Protein AF-A0A180EZI5-F1 (afdb_monomer_lite)

Foldseek 3Di:
DPPVVVVVVVDPPDDDPLVVVLVVLLVVLLVCVLVVVLVVLLVSLCVCVVPCPSPDPVSNVSSLLSNLLSCLLVLNPCNVVSLVSDDFLSSLQSQLSSCVNVVVLVRSLVSLVSNVPRPPDDPVVNLSSLLSNLVSCVSVVNLVVSQVSLVVSCVVPVLDLSSLLSNLSSQLPDPDRDPVSNVVSLVSLVPHPDPCSVLSSLLSVLSCCCSPVVNPPVSLVSLVVSLVVCLQQNQPSLVSNCVSCVVVVNNVSCPVVCVVNVVSHVDDPDDDD

Radius of gyration: 20.62 Å; chains: 1; bounding box: 62×44×53 Å

Secondary structure (DSSP, 8-state):
---HHHHHHT-GGG--GGGHHHHHHHHHHHHHHHTT-HHHHHHHHHHHHHT-TTS-HHHHHHHHHHHHHHHHHTT-TTHHHHGGG--THHHHHHHHHHHHHTT-HHHHHHHHHHHHT-TT--HHHHHHHHHHHHHHHHHTT-HHHHHHHHHHHHHH-TT-HHHHHHHHHHHHTSSS--HHHHHHHHHHHHTS--TTHHHHHHHHHHHHIIIII--HHHHHHHHHHHHHH-GGGTHHHHHHHHHHHHHTT-GGGGHHHHHHTHHHHSS------

pLDDT: mean 88.63, std 12.99, range [37.06, 98.5]

Sequence (273 aa):
MFNVQDAIKSGIKNINEKYLIPSFFMKVIINEYKDGNDNNVVILCDKILYDNKKFYVEIVRGIRYWLCSSLCRLHNERFFQEINYFSGYSDYFLRGFYNRHAKQYLEAEKYYQLALDEKQRDKEYTAKAKHEMVIVKMKLGKYGDALKLAEDNYNHQKANTYHIESYFRCLVRSRKPNKYILKHLIEELKDSYDVKKDIIVSTLEAEYKFFIDGDFPEAVKDLRELIDSNPKYRYYPFKTLDEICKKRDAIEMTHDLREMYRKDIDEEPDEAV

Structure (mmCIF, N/CA/C/O backbone):
data_AF-A0A180EZI5-F1
#
_entry.id   AF-A0A180EZI5-F1
#
loop_
_atom_site.group_PDB
_atom_site.id
_atom_site.type_symbol
_atom_site.label_atom_id
_atom_site.label_alt_id
_atom_site.label_comp_id
_atom_site.label_asym_id
_atom_site.label_entity_id
_atom_site.label_seq_id
_atom_site.pdbx_PDB_ins_code
_atom_site.Cartn_x
_atom_site.Cartn_y
_atom_site.Cartn_z
_atom_site.occupancy
_atom_site.B_iso_or_equiv
_atom_site.auth_seq_id
_atom_site.auth_comp_id
_atom_site.auth_asym_id
_atom_site.auth_atom_id
_atom_site.pdbx_PDB_model_num
ATOM 1 N N . MET A 1 1 ? 19.211 -9.779 -9.128 1.00 37.06 1 MET A N 1
ATOM 2 C CA . MET A 1 1 ? 19.588 -8.480 -9.732 1.00 37.06 1 MET A CA 1
ATOM 3 C C . MET A 1 1 ? 21.107 -8.413 -9.664 1.00 37.06 1 MET A C 1
ATOM 5 O O . MET A 1 1 ? 21.625 -8.662 -8.586 1.00 37.06 1 MET A O 1
ATOM 9 N N . PHE A 1 2 ? 21.826 -8.217 -10.774 1.00 38.75 2 PHE A N 1
ATOM 10 C CA . PHE A 1 2 ? 23.293 -8.121 -10.724 1.00 38.75 2 PHE A CA 1
ATOM 11 C C . PHE A 1 2 ? 23.637 -6.853 -9.935 1.00 38.75 2 PHE A C 1
ATOM 13 O O . PHE A 1 2 ? 23.387 -5.745 -10.410 1.00 38.75 2 PHE A O 1
ATOM 20 N N . ASN A 1 3 ? 24.080 -7.006 -8.686 1.00 50.97 3 ASN A N 1
ATOM 21 C CA . ASN A 1 3 ? 24.238 -5.878 -7.784 1.00 50.97 3 ASN A CA 1
ATOM 22 C C . ASN A 1 3 ? 25.584 -5.211 -8.063 1.00 50.97 3 ASN A C 1
ATOM 24 O O . ASN A 1 3 ? 26.603 -5.522 -7.451 1.00 50.97 3 ASN A O 1
ATOM 28 N N . VAL A 1 4 ? 25.593 -4.303 -9.040 1.00 55.75 4 VAL A N 1
ATOM 29 C CA . VAL A 1 4 ? 26.769 -3.486 -9.372 1.00 55.75 4 VAL A CA 1
ATOM 30 C C . VAL A 1 4 ? 27.283 -2.767 -8.118 1.00 55.75 4 VAL A C 1
ATOM 32 O O . VAL A 1 4 ? 28.485 -2.585 -7.988 1.00 55.75 4 VAL A O 1
ATOM 35 N N . GLN A 1 5 ? 26.421 -2.449 -7.141 1.00 51.28 5 GLN A N 1
ATOM 36 C CA . GLN A 1 5 ? 26.856 -1.900 -5.852 1.00 51.28 5 GLN A CA 1
ATOM 37 C C . GLN A 1 5 ? 27.691 -2.883 -5.023 1.00 51.28 5 GLN A C 1
ATOM 39 O O . GLN A 1 5 ? 28.679 -2.456 -4.430 1.00 51.28 5 GLN A O 1
ATOM 44 N N . ASP A 1 6 ? 27.342 -4.170 -4.991 1.00 55.78 6 ASP A N 1
ATOM 45 C CA . ASP A 1 6 ? 28.129 -5.177 -4.267 1.00 55.78 6 ASP A CA 1
ATOM 46 C C . ASP A 1 6 ? 29.460 -5.427 -4.980 1.00 55.78 6 ASP A C 1
ATOM 48 O O . ASP A 1 6 ? 30.504 -5.461 -4.338 1.00 55.78 6 ASP A O 1
ATOM 52 N N . ALA A 1 7 ? 29.456 -5.452 -6.317 1.00 55.56 7 ALA A N 1
ATOM 53 C CA . ALA A 1 7 ? 30.685 -5.510 -7.109 1.00 55.56 7 ALA A CA 1
ATOM 54 C C . ALA A 1 7 ? 31.592 -4.281 -6.884 1.00 55.56 7 ALA A C 1
ATOM 56 O O . ALA A 1 7 ? 32.812 -4.422 -6.829 1.00 55.56 7 ALA A O 1
ATOM 57 N N . ILE A 1 8 ? 31.015 -3.080 -6.709 1.00 56.44 8 ILE A N 1
ATOM 58 C CA . ILE A 1 8 ? 31.767 -1.851 -6.388 1.00 56.44 8 ILE A CA 1
ATOM 59 C C . ILE A 1 8 ? 32.385 -1.962 -4.992 1.00 56.44 8 ILE A C 1
ATOM 61 O O . ILE A 1 8 ? 33.562 -1.643 -4.815 1.00 56.44 8 ILE A O 1
ATOM 65 N N . LYS A 1 9 ? 31.614 -2.439 -4.009 1.00 55.25 9 LYS A N 1
ATOM 66 C CA . LYS A 1 9 ? 32.054 -2.586 -2.614 1.00 55.25 9 LYS A CA 1
ATOM 67 C C . LYS A 1 9 ? 33.117 -3.675 -2.432 1.00 55.25 9 LYS A C 1
ATOM 69 O O . LYS A 1 9 ? 33.985 -3.518 -1.580 1.00 55.25 9 LYS A O 1
ATOM 74 N N . SER A 1 10 ? 33.084 -4.741 -3.233 1.00 55.84 10 SER A N 1
ATOM 75 C CA . SER A 1 10 ? 34.047 -5.853 -3.175 1.00 55.84 10 SER A CA 1
ATOM 76 C C . SER A 1 10 ? 35.361 -5.600 -3.931 1.00 55.84 10 SER A C 1
ATOM 78 O O . SER A 1 10 ? 36.281 -6.408 -3.826 1.00 55.84 10 SER A O 1
ATOM 80 N N . GLY A 1 11 ? 35.482 -4.485 -4.661 1.00 52.72 11 G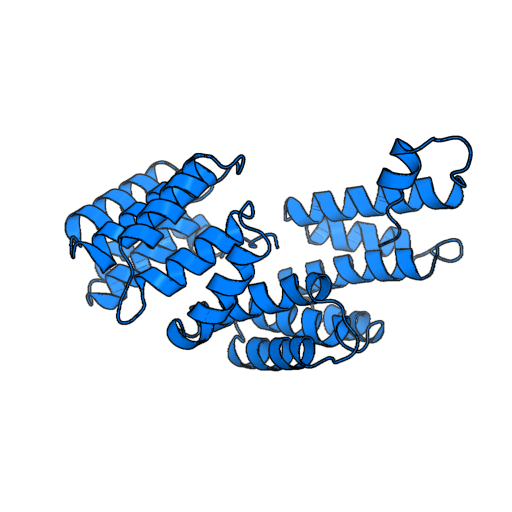LY A N 1
ATOM 81 C CA . GLY A 1 11 ? 36.725 -4.061 -5.307 1.00 52.72 11 GLY A CA 1
ATOM 82 C C . GLY A 1 11 ? 36.517 -3.536 -6.728 1.00 52.72 11 GLY A C 1
ATOM 83 O O . GLY A 1 11 ? 36.218 -4.286 -7.652 1.00 52.72 11 GLY A O 1
ATOM 84 N N . ILE A 1 12 ? 36.782 -2.241 -6.920 1.00 56.16 12 ILE A N 1
ATOM 85 C CA . ILE A 1 12 ? 36.534 -1.462 -8.153 1.00 56.16 12 ILE A CA 1
ATOM 86 C C . ILE A 1 12 ? 37.289 -1.980 -9.396 1.00 56.16 12 ILE A C 1
ATOM 88 O O . ILE A 1 12 ? 36.925 -1.648 -10.522 1.00 56.16 12 ILE A O 1
ATOM 92 N N . LYS A 1 13 ? 38.327 -2.811 -9.230 1.00 56.22 13 LYS A N 1
ATOM 93 C CA . LYS A 1 13 ? 39.313 -3.097 -10.288 1.00 56.22 13 LYS A CA 1
ATOM 94 C C . LYS A 1 13 ? 38.758 -3.771 -11.554 1.00 56.22 13 LYS A C 1
ATOM 96 O O . LYS A 1 13 ? 39.434 -3.699 -12.570 1.00 56.22 13 LYS A O 1
ATOM 101 N N . ASN A 1 14 ? 37.561 -4.369 -11.527 1.00 56.06 14 ASN A N 1
ATOM 102 C CA . ASN A 1 14 ? 37.007 -5.133 -12.659 1.00 56.06 14 ASN A CA 1
ATOM 103 C C . ASN A 1 14 ? 35.565 -4.751 -13.060 1.00 56.06 14 ASN A C 1
ATOM 105 O O . ASN A 1 14 ? 34.852 -5.572 -13.640 1.00 56.06 14 ASN A O 1
ATOM 109 N N . ILE A 1 15 ? 35.099 -3.530 -12.774 1.00 61.62 15 ILE A N 1
ATOM 110 C CA . ILE A 1 15 ? 33.771 -3.097 -13.243 1.00 61.62 15 ILE A CA 1
ATOM 111 C C . ILE A 1 15 ? 33.892 -2.445 -14.610 1.00 61.62 15 ILE A C 1
ATOM 113 O O . ILE A 1 15 ? 34.544 -1.421 -14.777 1.00 61.62 15 ILE A O 1
ATOM 117 N N . ASN A 1 16 ? 33.224 -3.035 -15.598 1.00 63.53 16 ASN A N 1
ATOM 118 C CA . ASN A 1 16 ? 33.182 -2.469 -16.934 1.00 63.53 16 ASN A CA 1
ATOM 119 C C . ASN A 1 16 ? 32.325 -1.191 -16.937 1.00 63.53 16 ASN A C 1
ATOM 121 O O . ASN A 1 16 ? 31.151 -1.228 -16.557 1.00 63.53 16 ASN A O 1
ATOM 125 N N . GLU A 1 17 ? 32.901 -0.083 -17.406 1.00 64.94 17 GLU A N 1
ATOM 126 C CA . GLU A 1 17 ? 32.278 1.247 -17.465 1.00 64.94 17 GLU A CA 1
ATOM 127 C C . GLU A 1 17 ? 30.892 1.245 -18.130 1.00 64.94 17 GLU A C 1
ATOM 129 O O . GLU A 1 17 ? 30.014 2.020 -17.743 1.00 64.94 17 GLU A O 1
ATOM 134 N N . LYS A 1 18 ? 30.638 0.298 -19.045 1.00 67.25 18 LYS A N 1
ATOM 135 C CA . LYS A 1 18 ? 29.333 0.092 -19.696 1.00 67.25 18 LYS A CA 1
ATOM 136 C C . LYS A 1 18 ? 28.169 -0.177 -18.733 1.00 67.25 18 LYS A C 1
ATOM 138 O O . LYS A 1 18 ? 27.020 -0.010 -19.128 1.00 67.25 18 LYS A O 1
ATOM 143 N N . TYR A 1 19 ? 28.438 -0.596 -17.493 1.00 68.44 19 TYR A N 1
ATOM 144 C CA . TYR A 1 19 ? 27.416 -0.812 -16.462 1.00 68.44 19 TYR A CA 1
ATOM 145 C C . TYR A 1 19 ? 27.244 0.377 -15.514 1.00 68.44 19 TYR A C 1
ATOM 147 O O . TYR A 1 19 ? 26.219 0.455 -14.836 1.00 68.44 19 TYR A O 1
ATOM 155 N N . LEU A 1 20 ? 28.199 1.311 -15.464 1.00 74.06 20 LEU A N 1
ATOM 156 C CA . LEU A 1 20 ? 28.164 2.431 -14.522 1.00 74.06 20 LEU A CA 1
ATOM 157 C C . LEU A 1 20 ? 27.078 3.442 -14.897 1.00 74.06 20 LEU A C 1
ATOM 159 O O . LEU A 1 20 ? 26.214 3.744 -14.074 1.00 74.06 20 LEU A O 1
ATOM 163 N N . ILE A 1 21 ? 27.076 3.901 -16.152 1.00 78.19 21 ILE A N 1
ATOM 164 C CA . ILE A 1 21 ? 26.102 4.888 -16.644 1.00 78.19 21 ILE A CA 1
ATOM 165 C C . ILE A 1 21 ? 24.658 4.362 -16.522 1.00 78.19 21 ILE A C 1
ATOM 167 O O . ILE A 1 21 ? 23.827 5.053 -15.929 1.00 78.19 21 ILE A O 1
ATOM 171 N N . PRO A 1 22 ? 24.324 3.135 -16.971 1.00 79.69 22 PRO A N 1
ATOM 172 C CA . PRO A 1 22 ? 22.958 2.644 -16.828 1.00 79.69 22 PRO A CA 1
ATOM 173 C C . PRO A 1 22 ? 22.537 2.388 -15.374 1.00 79.69 22 PRO A C 1
ATOM 175 O O . PRO A 1 22 ? 21.373 2.585 -15.031 1.00 79.69 22 PRO A O 1
ATOM 178 N N . SER A 1 23 ? 23.469 1.994 -14.497 1.00 79.44 23 SER A N 1
ATOM 179 C CA . SER A 1 23 ? 23.177 1.838 -13.063 1.00 79.44 23 SER A CA 1
ATOM 180 C C . SER A 1 23 ? 22.893 3.181 -12.391 1.00 79.44 23 SER A C 1
ATOM 182 O O . SER A 1 23 ? 22.020 3.262 -11.526 1.00 79.44 23 SER A O 1
ATOM 184 N N . PHE A 1 24 ? 23.590 4.245 -12.804 1.00 84.94 24 PHE A N 1
ATOM 185 C CA . PHE A 1 24 ? 23.298 5.604 -12.357 1.00 84.94 24 PHE A CA 1
ATOM 186 C C . PHE A 1 24 ? 21.892 6.035 -12.785 1.00 84.94 24 PHE A C 1
ATOM 188 O O . PHE A 1 24 ? 21.108 6.451 -11.934 1.00 84.94 24 PHE A O 1
ATOM 195 N N . PHE A 1 25 ? 21.530 5.850 -14.059 1.00 86.50 25 PHE A N 1
ATOM 196 C CA . PHE A 1 25 ? 20.178 6.153 -14.535 1.00 86.50 25 PHE A CA 1
ATOM 197 C C . PHE A 1 25 ? 19.098 5.374 -13.783 1.00 86.50 25 PHE A C 1
ATOM 199 O O . PHE A 1 25 ? 18.104 5.961 -13.367 1.00 86.50 25 PHE A O 1
ATOM 206 N N . MET A 1 26 ? 19.316 4.077 -13.541 1.00 88.44 26 MET A N 1
ATOM 207 C CA . MET A 1 26 ? 18.396 3.256 -12.751 1.00 88.44 26 MET A CA 1
ATOM 208 C C . MET A 1 26 ? 18.193 3.829 -11.345 1.00 88.44 26 MET A C 1
ATOM 210 O O . MET A 1 26 ? 17.068 3.899 -10.863 1.00 88.44 26 MET A O 1
ATOM 214 N N . LYS A 1 27 ? 19.274 4.263 -10.687 1.00 89.75 27 LYS A N 1
ATOM 215 C CA . LYS A 1 27 ? 19.196 4.868 -9.353 1.00 89.75 27 LYS A CA 1
ATOM 216 C C . LYS A 1 27 ? 18.387 6.166 -9.367 1.00 89.75 27 LYS A C 1
ATOM 218 O O . LYS A 1 27 ? 17.575 6.361 -8.471 1.00 89.75 27 LYS A O 1
ATOM 223 N N . VAL A 1 28 ? 18.590 7.023 -10.370 1.00 93.50 28 VAL A N 1
ATOM 224 C CA . VAL A 1 28 ? 17.818 8.268 -10.524 1.00 93.50 28 VAL A CA 1
ATOM 225 C C . VAL A 1 28 ? 16.335 7.957 -10.731 1.00 93.50 28 VAL A C 1
ATOM 227 O O . VAL A 1 28 ? 15.513 8.485 -9.995 1.00 93.50 28 VAL A O 1
ATOM 230 N N . ILE A 1 29 ? 15.999 7.034 -11.640 1.00 94.62 29 ILE A N 1
ATOM 231 C CA . ILE A 1 29 ? 14.614 6.590 -11.874 1.00 94.62 29 ILE A CA 1
ATOM 232 C C . ILE A 1 29 ? 13.960 6.090 -10.577 1.00 94.62 29 ILE A C 1
ATOM 234 O O . ILE A 1 29 ? 12.842 6.480 -10.260 1.00 94.62 29 ILE A O 1
ATOM 238 N N . ILE A 1 30 ? 14.662 5.248 -9.812 1.00 93.12 30 ILE A N 1
ATOM 239 C CA . ILE A 1 30 ? 14.149 4.702 -8.548 1.00 93.12 30 ILE A CA 1
ATOM 240 C C . ILE A 1 30 ? 13.896 5.810 -7.524 1.00 93.12 30 ILE A C 1
ATOM 242 O O . ILE A 1 30 ? 12.907 5.745 -6.801 1.00 93.12 30 ILE A O 1
ATOM 246 N N . ASN A 1 31 ? 14.787 6.796 -7.433 1.00 92.44 31 ASN A N 1
ATOM 247 C CA . ASN A 1 31 ? 14.622 7.903 -6.497 1.00 92.44 31 ASN A CA 1
ATOM 248 C C . ASN A 1 31 ? 13.406 8.758 -6.868 1.00 92.44 31 ASN A C 1
ATOM 250 O O . ASN A 1 31 ? 12.543 8.958 -6.024 1.00 92.44 31 ASN A O 1
ATOM 254 N N . GLU A 1 32 ? 13.276 9.146 -8.139 1.00 94.88 32 GLU A N 1
ATOM 255 C CA . GLU A 1 32 ? 12.111 9.897 -8.626 1.00 94.88 32 GLU A CA 1
ATOM 256 C C . GLU A 1 32 ? 10.798 9.139 -8.386 1.00 94.88 32 GLU A C 1
ATOM 258 O O . GLU A 1 32 ? 9.813 9.724 -7.943 1.00 94.88 32 GLU A O 1
ATOM 263 N N . TYR A 1 33 ? 10.791 7.819 -8.600 1.00 94.00 33 TYR A N 1
ATOM 264 C CA . TYR A 1 33 ? 9.632 6.973 -8.311 1.00 94.00 33 TYR A CA 1
ATOM 265 C C . TYR A 1 33 ? 9.279 6.943 -6.816 1.00 94.00 33 TYR A C 1
ATOM 267 O O . TYR A 1 33 ? 8.104 6.976 -6.441 1.00 94.00 33 TYR A O 1
ATOM 275 N N . LYS A 1 34 ? 10.288 6.863 -5.940 1.00 88.81 34 LYS A N 1
ATOM 276 C CA . LYS A 1 34 ? 10.091 6.883 -4.481 1.00 88.81 34 LYS A CA 1
ATOM 277 C C . LYS A 1 34 ? 9.571 8.228 -3.987 1.00 88.81 34 LYS A C 1
ATOM 279 O O . LYS A 1 34 ? 8.791 8.245 -3.039 1.00 88.81 34 LYS A O 1
ATOM 284 N N . ASP A 1 35 ? 9.964 9.308 -4.651 1.00 87.38 35 ASP A N 1
ATOM 285 C CA . ASP A 1 35 ? 9.519 10.667 -4.348 1.00 87.38 35 ASP A CA 1
ATOM 286 C C . ASP A 1 35 ? 8.128 10.983 -4.936 1.00 87.38 35 ASP A C 1
ATOM 288 O O . ASP A 1 35 ? 7.582 12.050 -4.669 1.00 87.38 35 ASP A O 1
ATOM 292 N N . GLY A 1 36 ? 7.526 10.053 -5.693 1.00 89.19 36 GLY A N 1
ATOM 293 C CA . GLY A 1 36 ? 6.201 10.217 -6.306 1.00 89.19 36 GLY A CA 1
ATOM 294 C C . GLY A 1 36 ? 6.211 11.044 -7.596 1.00 89.19 36 GLY A C 1
ATOM 295 O O . GLY A 1 36 ? 5.165 11.457 -8.089 1.00 89.19 36 GLY A O 1
ATOM 296 N N . ASN A 1 37 ? 7.385 11.292 -8.180 1.00 94.50 37 ASN A N 1
ATOM 297 C CA . ASN A 1 37 ? 7.535 12.080 -9.402 1.00 94.50 37 ASN A CA 1
ATOM 298 C C . ASN A 1 37 ? 7.306 11.219 -10.658 1.00 94.50 37 ASN A C 1
ATOM 300 O O . ASN A 1 37 ? 8.137 11.183 -11.570 1.00 94.50 37 ASN A O 1
ATOM 304 N N . ASP A 1 38 ? 6.174 10.517 -10.736 1.00 95.62 38 ASP A N 1
ATOM 305 C CA . ASP A 1 38 ? 5.911 9.505 -11.769 1.00 95.62 38 ASP A CA 1
ATOM 306 C C . ASP A 1 38 ? 5.948 10.058 -13.203 1.00 95.62 38 ASP A C 1
ATOM 308 O O . ASP A 1 38 ? 6.472 9.412 -14.110 1.00 95.62 38 ASP A O 1
ATOM 312 N N . ASN A 1 39 ? 5.499 11.299 -13.419 1.00 96.94 39 ASN A N 1
ATOM 313 C CA . ASN A 1 39 ? 5.641 11.964 -14.721 1.00 96.94 39 ASN A CA 1
ATOM 314 C C . ASN A 1 39 ? 7.116 12.140 -15.125 1.00 96.94 39 ASN A C 1
ATOM 316 O O . ASN A 1 39 ? 7.472 11.954 -16.290 1.00 96.94 39 ASN A O 1
ATOM 320 N N . ASN A 1 40 ? 7.990 12.471 -14.168 1.00 96.94 40 ASN A N 1
ATOM 321 C CA . ASN A 1 40 ? 9.421 12.606 -14.427 1.00 96.94 40 ASN A CA 1
ATOM 322 C C . ASN A 1 40 ? 10.057 11.240 -14.714 1.00 96.94 40 ASN A C 1
ATOM 324 O O . ASN A 1 40 ? 10.863 11.123 -15.637 1.00 96.94 40 ASN A O 1
ATOM 328 N N . VAL A 1 41 ? 9.641 10.189 -13.998 1.00 97.56 41 VAL A N 1
ATOM 329 C CA . VAL A 1 41 ? 10.058 8.807 -14.284 1.00 97.56 41 VAL A CA 1
ATOM 330 C C . VAL A 1 41 ? 9.734 8.426 -15.728 1.00 97.56 41 VAL A C 1
ATOM 332 O O . VAL A 1 41 ? 10.617 7.920 -16.424 1.00 97.56 41 VAL A O 1
ATOM 335 N N . VAL A 1 42 ? 8.516 8.711 -16.204 1.00 97.94 42 VAL A N 1
ATOM 336 C CA . VAL A 1 42 ? 8.108 8.438 -17.593 1.00 97.94 42 VAL A CA 1
ATOM 337 C C . VAL A 1 42 ? 9.026 9.165 -18.582 1.00 97.94 42 VAL A C 1
ATOM 339 O O . VAL A 1 42 ? 9.607 8.527 -19.460 1.00 97.94 42 VAL A O 1
ATOM 342 N N . ILE A 1 43 ? 9.240 10.474 -18.396 1.00 96.69 43 ILE A N 1
ATOM 343 C CA . ILE A 1 43 ? 10.099 11.291 -19.272 1.00 96.69 43 ILE A CA 1
ATOM 344 C C . ILE A 1 43 ? 11.543 10.768 -19.295 1.00 96.69 43 ILE A C 1
ATOM 346 O O . ILE A 1 43 ? 12.165 10.695 -20.359 1.00 96.69 43 ILE A O 1
ATOM 350 N N . LEU A 1 44 ? 12.098 10.419 -18.131 1.00 94.81 44 LEU A N 1
ATOM 351 C CA . LEU A 1 44 ? 13.450 9.874 -18.020 1.00 94.81 44 LEU A CA 1
ATOM 352 C C . LEU A 1 44 ? 13.560 8.532 -18.743 1.00 94.81 44 LEU A C 1
ATOM 354 O O . LEU A 1 44 ? 14.476 8.347 -19.547 1.00 94.81 44 LEU A O 1
ATOM 358 N N . CYS A 1 45 ? 12.618 7.618 -18.498 1.00 95.50 45 CYS A N 1
ATOM 359 C CA . CYS A 1 45 ? 12.594 6.310 -19.144 1.00 95.50 45 CYS A CA 1
ATOM 360 C C . CYS A 1 45 ? 12.514 6.443 -20.667 1.00 95.50 45 CYS A C 1
ATOM 362 O O . CYS A 1 45 ? 13.280 5.780 -21.360 1.00 95.50 45 CYS A O 1
ATOM 364 N N . ASP A 1 46 ? 11.673 7.335 -21.191 1.00 94.88 46 ASP A N 1
ATOM 365 C CA . ASP A 1 46 ? 11.535 7.558 -22.635 1.00 94.88 46 ASP A CA 1
ATOM 366 C C . ASP A 1 46 ? 12.832 8.051 -23.276 1.00 94.88 46 ASP A C 1
ATOM 368 O O . ASP A 1 46 ? 13.282 7.496 -24.282 1.00 94.88 46 ASP A O 1
ATOM 372 N N . LYS A 1 47 ? 13.486 9.042 -22.657 1.00 92.00 47 LYS A N 1
ATOM 373 C CA . LYS A 1 47 ? 14.775 9.566 -23.136 1.00 92.00 47 LYS A CA 1
ATOM 374 C C . LYS A 1 47 ? 15.857 8.492 -23.151 1.00 92.00 47 LYS A C 1
ATOM 376 O O . LYS A 1 47 ? 16.635 8.418 -24.097 1.00 92.00 47 LYS A O 1
ATOM 381 N N . ILE A 1 48 ? 15.907 7.661 -22.113 1.00 90.31 48 ILE A N 1
ATOM 382 C CA . ILE A 1 48 ? 16.910 6.601 -21.995 1.00 90.31 48 ILE A CA 1
ATOM 383 C C . ILE A 1 48 ? 16.617 5.455 -22.976 1.00 90.31 48 ILE A C 1
ATOM 385 O O . ILE A 1 48 ? 17.535 4.899 -23.579 1.00 90.31 48 ILE A O 1
ATOM 389 N N . LEU A 1 49 ? 15.344 5.097 -23.158 1.00 90.81 49 LEU A N 1
ATOM 390 C CA . LEU A 1 49 ? 14.940 4.009 -24.044 1.00 90.81 49 LEU A CA 1
ATOM 391 C C . LEU A 1 49 ? 15.054 4.375 -25.528 1.00 90.81 49 LEU A C 1
ATOM 393 O O . LEU A 1 49 ? 15.178 3.457 -26.338 1.00 90.81 49 LEU A O 1
ATOM 397 N N . TYR A 1 50 ? 15.066 5.663 -25.883 1.00 87.50 50 TYR A N 1
ATOM 398 C CA . TYR A 1 50 ? 15.211 6.129 -27.266 1.00 87.50 50 TYR A CA 1
ATOM 399 C C . TYR A 1 50 ? 16.523 5.665 -27.937 1.00 87.50 50 TYR A C 1
ATOM 401 O O . TYR A 1 50 ? 16.500 5.296 -29.109 1.00 87.50 50 TYR A O 1
ATOM 409 N N . ASP A 1 51 ? 17.644 5.593 -27.201 1.00 74.56 51 ASP A N 1
ATOM 410 C CA . ASP A 1 51 ? 18.934 5.076 -27.707 1.00 74.56 51 ASP A CA 1
ATOM 411 C C . ASP A 1 51 ? 19.519 3.969 -26.809 1.00 74.56 51 ASP A C 1
ATOM 413 O O . ASP A 1 51 ? 20.645 4.025 -26.311 1.00 74.56 51 ASP A O 1
ATOM 417 N N . ASN A 1 52 ? 18.726 2.919 -26.581 1.00 71.38 52 ASN A N 1
ATOM 418 C CA . ASN A 1 52 ? 19.093 1.814 -25.687 1.00 71.38 52 ASN A CA 1
ATOM 419 C C . ASN A 1 52 ? 19.999 0.736 -26.317 1.00 71.38 52 ASN A C 1
ATOM 421 O O . ASN A 1 52 ? 20.302 -0.255 -25.656 1.00 71.38 52 ASN A O 1
ATOM 425 N N . LYS A 1 53 ? 20.458 0.900 -27.569 1.00 68.94 53 LYS A N 1
ATOM 426 C CA . LYS A 1 53 ? 21.139 -0.165 -28.346 1.00 68.94 53 LYS A CA 1
ATOM 427 C C . LYS A 1 53 ? 22.411 -0.711 -27.691 1.00 68.94 53 LYS A C 1
ATOM 429 O O . LYS A 1 53 ? 22.863 -1.799 -28.033 1.00 68.94 53 LYS A O 1
ATOM 434 N N . LYS A 1 54 ? 23.008 0.050 -26.771 1.00 71.56 54 LYS A N 1
ATOM 435 C CA . LYS A 1 54 ? 24.225 -0.322 -26.033 1.00 71.56 54 LYS A CA 1
ATOM 436 C C . LYS A 1 54 ? 23.940 -0.904 -24.645 1.00 71.56 54 LYS A C 1
ATOM 438 O O . LYS A 1 54 ? 24.880 -1.282 -23.948 1.00 71.56 54 LYS A O 1
ATOM 443 N N . PHE A 1 55 ? 22.681 -0.928 -24.209 1.00 79.44 55 PHE A N 1
ATOM 444 C CA . PHE A 1 55 ? 22.313 -1.354 -22.864 1.00 79.44 55 PHE A CA 1
ATOM 445 C C . PHE A 1 55 ? 22.041 -2.853 -22.821 1.00 79.44 55 PHE A C 1
ATOM 447 O O . PHE A 1 55 ? 21.521 -3.452 -23.757 1.00 79.44 55 PHE A O 1
ATOM 454 N N . TYR A 1 56 ? 22.375 -3.453 -21.683 1.00 80.06 56 TYR A N 1
ATOM 455 C CA . TYR A 1 56 ? 22.048 -4.842 -21.394 1.00 80.06 56 TYR A CA 1
ATOM 456 C C . TYR A 1 56 ? 20.537 -5.037 -21.298 1.00 80.06 56 TYR A C 1
ATOM 458 O O . TYR A 1 56 ? 19.828 -4.186 -20.752 1.00 80.06 56 TYR A O 1
ATOM 466 N N . VAL A 1 57 ? 20.053 -6.183 -21.780 1.00 84.50 57 VAL A N 1
ATOM 467 C CA . VAL A 1 57 ? 18.624 -6.531 -21.800 1.00 84.50 57 VAL A CA 1
ATOM 468 C C . VAL A 1 57 ? 18.011 -6.442 -20.399 1.00 84.50 57 VAL A C 1
ATOM 470 O O . VAL A 1 57 ? 16.879 -5.988 -20.242 1.00 84.50 57 VAL A O 1
ATOM 473 N N . GLU A 1 58 ? 18.767 -6.801 -19.363 1.00 82.62 58 GLU A N 1
ATOM 474 C CA . GLU A 1 58 ? 18.354 -6.746 -17.961 1.00 82.62 58 GLU A CA 1
ATOM 475 C C . GLU A 1 58 ? 18.155 -5.309 -17.467 1.00 82.62 58 GLU A C 1
ATOM 477 O O . GLU A 1 58 ? 17.218 -5.036 -16.717 1.00 82.62 58 GLU A O 1
ATOM 482 N N . ILE A 1 59 ? 19.007 -4.380 -17.909 1.00 84.56 59 ILE A N 1
ATOM 483 C CA . ILE A 1 59 ? 18.895 -2.954 -17.581 1.00 84.56 59 ILE A CA 1
ATOM 484 C C . ILE A 1 59 ? 17.676 -2.373 -18.294 1.00 84.56 59 ILE A C 1
ATOM 486 O O . ILE A 1 59 ? 16.857 -1.716 -17.654 1.00 84.56 59 ILE A O 1
ATOM 490 N N . VAL A 1 60 ? 17.518 -2.656 -19.591 1.00 89.75 60 VAL A N 1
ATOM 491 C CA . VAL A 1 60 ? 16.345 -2.226 -20.369 1.00 89.75 60 VAL A CA 1
ATOM 492 C C . VAL A 1 60 ? 15.061 -2.753 -19.730 1.00 89.75 60 VAL A C 1
ATOM 494 O O . VAL A 1 60 ? 14.112 -1.996 -19.539 1.00 89.75 60 VAL A O 1
ATOM 497 N N . ARG A 1 61 ? 15.049 -4.027 -19.318 1.00 91.88 61 ARG A N 1
ATOM 498 C CA . ARG A 1 61 ? 13.929 -4.625 -18.584 1.00 91.88 61 ARG A CA 1
ATOM 499 C C . ARG A 1 61 ? 13.652 -3.898 -17.268 1.00 91.88 61 ARG A C 1
ATOM 501 O O . ARG A 1 61 ? 12.489 -3.673 -16.956 1.00 91.88 61 ARG A O 1
ATOM 508 N N . GLY A 1 62 ? 14.684 -3.524 -16.512 1.00 91.31 62 GLY A N 1
ATOM 509 C CA . GLY A 1 62 ? 14.536 -2.755 -15.274 1.00 91.31 62 GLY A CA 1
ATOM 510 C C . GLY A 1 62 ? 13.954 -1.356 -15.503 1.00 91.31 62 GLY A C 1
ATOM 511 O O . GLY A 1 62 ? 13.040 -0.959 -14.790 1.00 91.31 62 GLY A O 1
ATOM 512 N N . ILE A 1 63 ? 14.417 -0.637 -16.531 1.00 93.69 63 ILE A N 1
ATOM 513 C CA . ILE A 1 63 ? 13.903 0.697 -16.886 1.00 93.69 63 ILE A CA 1
ATOM 514 C C . ILE A 1 63 ? 12.430 0.595 -17.284 1.00 93.69 63 ILE A C 1
ATOM 516 O O . ILE A 1 63 ? 11.595 1.325 -16.760 1.00 93.69 63 ILE A O 1
ATOM 520 N N . ARG A 1 64 ? 12.088 -0.369 -18.149 1.00 95.56 64 ARG A N 1
ATOM 521 C CA . ARG A 1 64 ? 10.696 -0.622 -18.548 1.00 95.56 64 ARG A CA 1
ATOM 522 C C . ARG A 1 64 ? 9.808 -1.027 -17.375 1.00 95.56 64 ARG A C 1
ATOM 524 O O . ARG A 1 64 ? 8.622 -0.718 -17.391 1.00 95.56 64 ARG A O 1
ATOM 531 N N . TYR A 1 65 ? 10.361 -1.707 -16.368 1.00 95.81 65 TYR A N 1
ATOM 532 C CA . TYR A 1 65 ? 9.607 -2.092 -15.177 1.00 95.81 65 TYR A CA 1
ATOM 533 C C . TYR A 1 65 ? 9.184 -0.846 -14.398 1.00 95.81 65 TYR A C 1
ATOM 535 O O . TYR A 1 65 ? 8.009 -0.702 -14.087 1.00 95.81 65 TYR A O 1
ATOM 543 N N . TRP A 1 66 ? 10.113 0.083 -14.149 1.00 96.31 66 TRP A N 1
ATOM 544 C CA . TRP A 1 66 ? 9.795 1.345 -13.474 1.00 96.31 66 TRP A CA 1
ATOM 545 C C . TRP A 1 66 ? 8.892 2.252 -14.309 1.00 96.31 66 TRP A C 1
ATOM 547 O O . TRP A 1 66 ? 7.975 2.843 -13.751 1.00 96.31 66 TRP A O 1
ATOM 557 N N . LEU A 1 67 ? 9.072 2.284 -15.634 1.00 97.56 67 LEU A N 1
ATOM 558 C CA . LEU A 1 67 ? 8.131 2.941 -16.542 1.00 97.56 67 LEU A CA 1
ATOM 559 C C . LEU A 1 67 ? 6.711 2.388 -16.357 1.00 97.56 67 LEU A C 1
ATOM 561 O O . LEU A 1 67 ? 5.784 3.162 -16.147 1.00 97.56 67 LEU A O 1
ATOM 565 N N . CYS A 1 68 ? 6.533 1.062 -16.387 1.00 97.75 68 CYS A N 1
ATOM 566 C CA . CYS A 1 68 ? 5.222 0.448 -16.171 1.00 97.75 68 CYS A CA 1
ATOM 567 C C . CYS A 1 68 ? 4.657 0.787 -14.790 1.00 97.75 68 CYS A C 1
ATOM 569 O O . CYS A 1 68 ? 3.495 1.167 -14.708 1.00 97.75 68 CYS A O 1
ATOM 571 N N . SER A 1 69 ? 5.464 0.705 -13.728 1.00 96.25 69 SER A N 1
ATOM 572 C CA . SER A 1 69 ? 5.031 1.062 -12.372 1.00 96.25 69 SER A CA 1
ATOM 573 C C . SER A 1 69 ? 4.521 2.504 -12.283 1.00 96.25 69 SER A C 1
ATOM 575 O O . SER A 1 69 ? 3.467 2.734 -11.696 1.00 96.25 69 SER A O 1
ATOM 577 N N . SER A 1 70 ? 5.212 3.466 -12.904 1.00 97.19 70 SER A N 1
ATOM 578 C CA . SER A 1 70 ? 4.749 4.859 -12.952 1.00 97.19 70 SER A CA 1
ATOM 579 C C . SER A 1 70 ? 3.494 5.035 -13.799 1.00 97.19 70 SER A C 1
ATOM 581 O O . SER A 1 70 ? 2.585 5.760 -13.406 1.00 97.19 70 SER A O 1
ATOM 583 N N . LEU A 1 71 ? 3.381 4.334 -14.932 1.00 97.50 71 LEU A N 1
ATOM 584 C CA . LEU A 1 71 ? 2.155 4.348 -15.737 1.00 97.50 71 LEU A CA 1
ATOM 585 C C . LEU A 1 71 ? 0.955 3.764 -14.969 1.00 97.50 71 LEU A C 1
ATOM 587 O O . LEU A 1 71 ? -0.159 4.251 -15.159 1.00 97.50 71 LEU A O 1
ATOM 591 N N . CYS A 1 72 ? 1.169 2.778 -14.085 1.00 96.19 72 CYS A N 1
ATOM 592 C CA . CYS A 1 72 ? 0.130 2.257 -13.190 1.00 96.19 72 CYS A CA 1
ATOM 593 C C . CYS A 1 72 ? -0.404 3.332 -12.240 1.00 96.19 72 CYS A C 1
ATOM 595 O O . CYS A 1 72 ? -1.619 3.503 -12.163 1.00 96.19 72 CYS A O 1
ATOM 597 N N . ARG A 1 73 ? 0.487 4.066 -11.558 1.00 93.69 73 ARG A N 1
ATOM 598 C CA . ARG A 1 73 ? 0.117 5.167 -10.647 1.00 93.69 73 ARG A CA 1
ATOM 599 C C . ARG A 1 73 ? -0.596 6.308 -11.368 1.00 93.69 73 ARG A C 1
ATOM 601 O O . ARG A 1 73 ? -1.563 6.860 -10.862 1.00 93.69 73 ARG A O 1
ATOM 608 N N . LEU A 1 74 ? -0.165 6.606 -12.593 1.00 94.44 74 LEU A N 1
ATOM 609 C CA . LEU A 1 74 ? -0.751 7.648 -13.440 1.00 94.44 74 LEU A CA 1
ATOM 610 C C . LEU A 1 74 ? -2.043 7.227 -14.159 1.00 94.44 74 LEU A C 1
ATOM 612 O O . LEU A 1 74 ? -2.594 8.032 -14.907 1.00 94.44 74 LEU A O 1
ATOM 616 N N . HIS A 1 75 ? -2.503 5.980 -14.018 1.00 92.62 75 HIS A N 1
ATOM 617 C CA . HIS A 1 75 ? -3.633 5.439 -14.791 1.00 92.62 75 HIS A CA 1
ATOM 618 C C . HIS A 1 75 ? -3.498 5.590 -16.308 1.00 92.62 75 HIS A C 1
ATOM 620 O O . HIS A 1 75 ? -4.484 5.723 -17.032 1.00 92.62 75 HIS A O 1
ATOM 626 N N . ASN A 1 76 ? -2.272 5.553 -16.818 1.00 95.88 76 ASN A N 1
ATOM 627 C CA . ASN A 1 76 ? -2.013 5.868 -18.212 1.00 95.88 76 ASN A CA 1
ATOM 628 C C . ASN A 1 76 ? -2.215 4.635 -19.110 1.00 95.88 76 ASN A C 1
ATOM 630 O O . ASN A 1 76 ? -1.588 3.596 -18.900 1.00 95.88 76 ASN A O 1
ATOM 634 N N . GLU A 1 77 ? -3.046 4.757 -20.151 1.00 95.31 77 GLU A N 1
ATOM 635 C CA . GLU A 1 77 ? -3.366 3.668 -21.092 1.00 95.31 77 GLU A CA 1
ATOM 636 C C . GLU A 1 77 ? -2.147 3.114 -21.843 1.00 95.31 77 GLU A C 1
ATOM 638 O O . GLU A 1 77 ? -2.143 1.947 -22.247 1.00 95.31 77 GLU A O 1
ATOM 643 N N . ARG A 1 78 ? -1.065 3.899 -21.970 1.00 97.31 78 ARG A N 1
ATOM 644 C CA . ARG A 1 78 ? 0.216 3.429 -22.520 1.00 97.31 78 ARG A CA 1
ATOM 645 C C . ARG A 1 78 ? 0.747 2.198 -21.780 1.00 97.31 78 ARG A C 1
ATOM 647 O O . ARG A 1 78 ? 1.478 1.407 -22.377 1.00 97.31 78 ARG A O 1
ATOM 654 N N . PHE A 1 79 ? 0.341 1.986 -20.526 1.00 98.19 79 PHE A N 1
ATOM 655 C CA . PHE A 1 79 ? 0.625 0.764 -19.779 1.00 98.19 79 PHE A CA 1
ATOM 656 C C . PHE A 1 79 ? 0.361 -0.504 -20.608 1.00 98.19 79 PHE A C 1
ATOM 658 O O . PHE A 1 79 ? 1.217 -1.384 -20.670 1.00 98.19 79 PHE A O 1
ATOM 665 N N . PHE A 1 80 ? -0.773 -0.576 -21.314 1.00 97.38 80 PHE A N 1
ATOM 666 C CA . PHE A 1 80 ? -1.161 -1.761 -22.087 1.00 97.38 80 PHE A CA 1
ATOM 667 C C . PHE A 1 80 ? -0.280 -2.016 -23.315 1.00 97.38 80 PHE A C 1
ATOM 669 O O . PHE A 1 80 ? -0.267 -3.128 -23.844 1.00 97.38 80 PHE A O 1
ATOM 676 N N . GLN A 1 81 ? 0.479 -1.015 -23.758 1.00 96.88 81 GLN A N 1
ATOM 677 C CA . GLN A 1 81 ? 1.484 -1.174 -24.805 1.00 96.88 81 GLN A CA 1
ATOM 678 C C . GLN A 1 81 ? 2.806 -1.672 -24.207 1.00 96.88 81 GLN A C 1
ATOM 680 O O . GLN A 1 81 ? 3.375 -2.645 -24.701 1.00 96.88 81 GLN A O 1
ATOM 685 N N . GLU A 1 82 ? 3.262 -1.045 -23.118 1.00 96.56 82 GLU A N 1
ATOM 686 C CA . GLU A 1 82 ? 4.549 -1.340 -22.471 1.00 96.56 82 GLU A CA 1
ATOM 687 C C . GLU A 1 82 ? 4.574 -2.709 -21.777 1.00 96.56 82 GLU A C 1
ATOM 689 O O . GLU A 1 82 ? 5.598 -3.399 -21.790 1.00 96.56 82 GLU A O 1
ATOM 694 N N . ILE A 1 83 ? 3.439 -3.146 -21.222 1.00 97.25 83 ILE A N 1
ATOM 695 C CA . ILE A 1 83 ? 3.332 -4.414 -20.493 1.00 97.25 83 ILE A CA 1
ATOM 696 C C . ILE A 1 83 ? 3.646 -5.634 -21.370 1.00 97.25 83 ILE A C 1
ATOM 698 O O . ILE A 1 83 ? 4.147 -6.634 -20.865 1.00 97.25 83 ILE A O 1
ATOM 702 N N . ASN A 1 84 ? 3.463 -5.532 -22.691 1.00 95.88 84 ASN A N 1
ATOM 703 C CA . ASN A 1 84 ? 3.756 -6.612 -23.641 1.00 95.88 84 ASN A CA 1
ATOM 704 C C . ASN A 1 84 ? 5.252 -6.981 -23.701 1.00 95.88 84 ASN A C 1
ATOM 706 O O . ASN A 1 84 ? 5.613 -8.011 -24.264 1.00 95.88 84 ASN A O 1
ATOM 710 N N . TYR A 1 85 ? 6.135 -6.161 -23.115 1.00 94.81 85 TYR A N 1
ATOM 711 C CA . TYR A 1 85 ? 7.550 -6.494 -22.925 1.00 94.81 85 TYR A CA 1
ATOM 712 C C . TYR A 1 85 ? 7.778 -7.551 -21.824 1.00 94.81 85 TYR A C 1
ATOM 714 O O . TYR A 1 85 ? 8.852 -8.156 -21.722 1.00 94.81 85 TYR A O 1
ATOM 722 N N . PHE A 1 86 ? 6.794 -7.756 -20.952 1.00 94.62 86 PHE A N 1
ATOM 723 C CA . PHE A 1 86 ? 6.872 -8.656 -19.813 1.00 94.62 86 PHE A CA 1
ATOM 724 C C . PHE A 1 86 ? 6.085 -9.943 -20.061 1.00 94.62 86 PHE A C 1
ATOM 726 O O . PHE A 1 86 ? 5.177 -10.014 -20.878 1.00 94.62 86 PHE A O 1
ATOM 733 N N . SER A 1 87 ? 6.468 -10.985 -19.330 1.00 92.50 87 SER A N 1
ATOM 734 C CA . SER A 1 87 ? 5.791 -12.277 -19.297 1.00 92.50 87 SER A CA 1
ATOM 735 C C . SER A 1 87 ? 5.967 -12.914 -17.917 1.00 92.50 87 SER A C 1
ATOM 737 O O . SER A 1 87 ? 6.860 -12.517 -17.146 1.00 92.50 87 SER A O 1
ATOM 739 N N . GLY A 1 88 ? 5.103 -13.884 -17.600 1.00 91.62 88 GLY A N 1
ATOM 740 C CA . GLY A 1 88 ? 5.073 -14.580 -16.311 1.00 91.62 88 GLY A CA 1
ATOM 741 C C . GLY A 1 88 ? 4.852 -13.617 -15.144 1.00 91.62 88 GLY A C 1
ATOM 742 O O . GLY A 1 88 ? 4.122 -12.636 -15.268 1.00 91.62 88 GLY A O 1
ATOM 743 N N . TYR A 1 89 ? 5.549 -13.845 -14.026 1.00 92.44 89 TYR A N 1
ATOM 744 C CA . TYR A 1 89 ? 5.416 -13.039 -12.802 1.00 92.44 89 TYR A CA 1
ATOM 745 C C . TYR A 1 89 ? 5.356 -11.521 -13.033 1.00 92.44 89 TYR A C 1
ATOM 747 O O . TYR A 1 89 ? 4.484 -10.865 -12.479 1.00 92.44 89 TYR A O 1
ATOM 755 N N . SER A 1 90 ? 6.287 -10.939 -13.804 1.00 92.50 90 SER A N 1
ATOM 756 C CA . SER A 1 90 ? 6.341 -9.475 -13.951 1.00 92.50 90 SER A CA 1
ATOM 757 C C . SER A 1 90 ? 5.110 -8.925 -14.671 1.00 92.50 90 SER A C 1
ATOM 759 O O . SER A 1 90 ? 4.658 -7.844 -14.316 1.00 92.50 90 SER A O 1
ATOM 761 N N . ASP A 1 91 ? 4.579 -9.664 -15.649 1.00 95.56 91 ASP A N 1
ATOM 762 C CA . ASP A 1 91 ? 3.352 -9.296 -16.364 1.00 95.56 91 ASP A CA 1
ATOM 763 C C . ASP A 1 91 ? 2.150 -9.333 -15.412 1.00 95.56 91 ASP A C 1
ATOM 765 O O . ASP A 1 91 ? 1.481 -8.319 -15.212 1.00 95.56 91 ASP A O 1
ATOM 769 N N . TYR A 1 92 ? 1.950 -10.459 -14.717 1.00 96.12 92 TYR A N 1
ATOM 770 C CA . TYR A 1 92 ? 0.865 -10.600 -13.745 1.00 96.12 92 TYR A CA 1
ATOM 771 C C . TYR A 1 92 ? 0.957 -9.577 -12.609 1.00 96.12 92 TYR A C 1
ATOM 773 O O . TYR A 1 92 ? -0.030 -8.918 -12.294 1.00 96.12 92 TYR A O 1
ATOM 781 N N . PHE A 1 93 ? 2.142 -9.384 -12.028 1.00 95.69 93 PHE A N 1
ATOM 782 C CA . PHE A 1 93 ? 2.344 -8.420 -10.952 1.00 95.69 93 PHE A CA 1
ATOM 783 C C . PHE A 1 93 ? 1.990 -6.996 -11.394 1.00 95.69 93 PHE A C 1
ATOM 785 O O . PHE A 1 93 ? 1.217 -6.325 -10.717 1.00 95.69 93 PHE A O 1
ATOM 792 N N . LEU A 1 94 ? 2.517 -6.536 -12.533 1.00 96.81 94 LEU A N 1
ATOM 793 C CA . LEU A 1 94 ? 2.282 -5.174 -13.015 1.00 96.81 94 LEU A CA 1
ATOM 794 C C . LEU A 1 94 ? 0.816 -4.949 -13.411 1.00 96.81 94 LEU A C 1
ATOM 796 O O . LEU A 1 94 ? 0.283 -3.872 -13.154 1.00 96.81 94 LEU A O 1
ATOM 800 N N . ARG A 1 95 ? 0.129 -5.960 -13.965 1.00 97.88 95 ARG A N 1
ATOM 801 C CA . ARG A 1 95 ? -1.326 -5.897 -14.202 1.00 97.88 95 ARG A CA 1
ATOM 802 C C . ARG A 1 95 ? -2.109 -5.810 -12.898 1.00 97.88 95 ARG A C 1
ATOM 804 O O . ARG A 1 95 ? -3.039 -5.010 -12.809 1.00 97.88 95 ARG A O 1
ATOM 811 N N . GLY A 1 96 ? -1.727 -6.582 -11.883 1.00 97.19 96 GLY A N 1
ATOM 812 C CA . GLY A 1 96 ? -2.305 -6.468 -10.545 1.00 97.19 96 GLY A CA 1
ATOM 813 C C . GLY A 1 96 ? -2.115 -5.065 -9.970 1.00 97.19 96 GLY A C 1
ATOM 814 O O . GLY A 1 96 ? -3.072 -4.463 -9.488 1.00 97.19 96 GLY A O 1
ATOM 815 N N . PHE A 1 97 ? -0.916 -4.506 -10.136 1.00 96.06 97 PHE A N 1
ATOM 816 C CA . PHE A 1 97 ? -0.561 -3.165 -9.682 1.00 96.06 97 PHE A CA 1
ATOM 817 C C . PHE A 1 97 ? -1.375 -2.074 -10.387 1.00 96.06 97 PHE A C 1
ATOM 819 O O . PHE A 1 97 ? -1.943 -1.208 -9.723 1.00 96.06 97 PHE A O 1
ATOM 826 N N . TYR A 1 98 ? -1.541 -2.166 -11.710 1.00 97.12 98 TYR A N 1
ATOM 827 C CA . TYR A 1 98 ? -2.410 -1.266 -12.477 1.00 97.12 98 TYR A CA 1
ATOM 828 C C . TYR A 1 98 ? -3.855 -1.282 -11.951 1.00 97.12 98 TYR A C 1
ATOM 830 O O . TYR A 1 98 ? -4.424 -0.235 -11.637 1.00 97.12 98 TYR A O 1
ATOM 838 N N . ASN A 1 99 ? -4.433 -2.477 -11.782 1.00 96.75 99 ASN A N 1
ATOM 839 C CA . ASN A 1 99 ? -5.802 -2.639 -11.283 1.00 96.75 99 ASN A CA 1
ATOM 840 C C . ASN A 1 99 ? -5.956 -2.151 -9.833 1.00 96.75 99 ASN A C 1
ATOM 842 O O . ASN A 1 99 ? -6.981 -1.557 -9.495 1.00 96.75 99 ASN A O 1
ATOM 846 N N . ARG A 1 100 ? -4.948 -2.361 -8.971 1.00 95.00 100 ARG A N 1
ATOM 847 C CA . ARG A 1 100 ? -4.954 -1.869 -7.583 1.00 95.00 100 ARG A CA 1
ATOM 848 C C . ARG A 1 100 ? -5.070 -0.351 -7.558 1.00 95.00 100 ARG A C 1
ATOM 850 O O . ARG A 1 100 ? -5.947 0.160 -6.860 1.00 95.00 100 ARG A O 1
ATOM 857 N N . HIS A 1 101 ? -4.206 0.353 -8.292 1.00 92.88 101 HIS A N 1
ATOM 858 C CA . HIS A 1 101 ? -4.256 1.814 -8.334 1.00 92.88 101 HIS A CA 1
ATOM 859 C C . HIS A 1 101 ? -5.595 2.279 -8.929 1.00 92.88 101 HIS A C 1
ATOM 861 O O . HIS A 1 101 ? -6.192 3.225 -8.428 1.00 92.88 101 HIS A O 1
ATOM 867 N N . ALA A 1 102 ? -6.141 1.558 -9.922 1.00 92.94 102 ALA A N 1
ATOM 868 C CA . ALA A 1 102 ? -7.448 1.861 -10.515 1.00 92.94 102 ALA A CA 1
ATOM 869 C C . ALA A 1 102 ? -8.634 1.538 -9.578 1.00 92.94 102 ALA A C 1
ATOM 871 O O . ALA A 1 102 ? -9.793 1.619 -9.985 1.00 92.94 102 ALA A O 1
ATOM 872 N N . LYS A 1 103 ? -8.359 1.139 -8.326 1.00 93.44 103 LYS A N 1
ATOM 873 C CA . LYS A 1 103 ? -9.328 0.710 -7.303 1.00 93.44 103 LYS A CA 1
ATOM 874 C C . LYS A 1 103 ? -10.167 -0.507 -7.726 1.00 93.44 103 LYS A C 1
ATOM 876 O O . LYS A 1 103 ? -11.181 -0.826 -7.107 1.00 93.44 103 LYS A O 1
ATOM 881 N N . GLN A 1 104 ? -9.711 -1.250 -8.735 1.00 96.56 104 GLN A N 1
ATOM 882 C CA . GLN A 1 104 ? -10.300 -2.497 -9.228 1.00 96.56 104 GLN A CA 1
ATOM 883 C C . GLN A 1 104 ? -9.749 -3.690 -8.432 1.00 96.56 104 GLN A C 1
ATOM 885 O O . GLN A 1 104 ? -9.105 -4.596 -8.960 1.00 96.56 104 GLN A O 1
ATOM 890 N N . TYR A 1 105 ? -9.993 -3.686 -7.120 1.00 97.19 105 TYR A N 1
ATOM 891 C CA . TYR A 1 105 ? -9.345 -4.600 -6.172 1.00 97.19 105 TYR A CA 1
ATOM 892 C C . TYR A 1 105 ? -9.621 -6.087 -6.437 1.00 97.19 105 TYR A C 1
ATOM 894 O O . TYR A 1 105 ? -8.729 -6.910 -6.264 1.00 97.19 105 TYR A O 1
ATOM 902 N N . LEU A 1 106 ? -10.824 -6.446 -6.898 1.00 97.81 106 LEU A N 1
ATOM 903 C CA . LEU A 1 106 ? -11.142 -7.836 -7.252 1.00 97.81 106 LEU A CA 1
ATOM 904 C C . LEU A 1 106 ? -10.312 -8.338 -8.437 1.00 97.81 106 LEU A C 1
ATOM 906 O O . LEU A 1 106 ? -9.933 -9.505 -8.471 1.00 97.81 106 LEU A O 1
ATOM 910 N N . GLU A 1 107 ? -10.027 -7.469 -9.404 1.00 98.19 107 GLU A N 1
ATOM 911 C CA . GLU A 1 107 ? -9.206 -7.826 -10.559 1.00 98.19 107 GLU A CA 1
ATOM 912 C C . GLU A 1 107 ? -7.722 -7.863 -10.180 1.00 98.19 107 GLU A C 1
ATOM 914 O O . GLU A 1 107 ? -7.007 -8.796 -10.546 1.00 98.19 107 GLU A O 1
ATOM 919 N N . ALA A 1 108 ? -7.280 -6.916 -9.345 1.00 98.06 108 ALA A N 1
ATOM 920 C CA . ALA A 1 108 ? -5.940 -6.925 -8.769 1.00 98.06 108 ALA A CA 1
ATOM 921 C C . ALA A 1 108 ? -5.649 -8.227 -7.997 1.00 98.06 108 ALA A C 1
ATOM 923 O O . ALA A 1 108 ? -4.595 -8.828 -8.191 1.00 98.06 108 ALA A O 1
ATOM 924 N N . GLU A 1 109 ? -6.603 -8.705 -7.183 1.00 98.00 109 GLU A N 1
ATOM 925 C CA . GLU A 1 109 ? -6.493 -9.969 -6.437 1.00 98.00 109 GLU A CA 1
ATOM 926 C C . GLU A 1 109 ? -6.220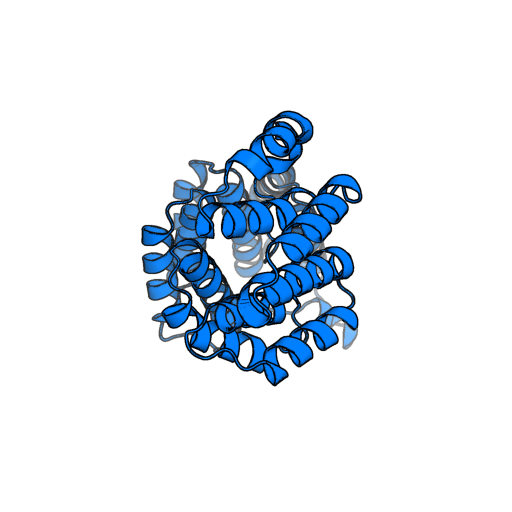 -11.154 -7.379 1.00 98.00 109 GLU A C 1
ATOM 928 O O . GLU A 1 109 ? -5.311 -11.942 -7.122 1.00 98.00 109 GLU A O 1
ATOM 933 N N . LYS A 1 110 ? -6.941 -11.257 -8.506 1.00 98.12 110 LYS A N 1
ATOM 934 C CA . LYS A 1 110 ? -6.734 -12.340 -9.486 1.00 98.12 110 LYS A CA 1
ATOM 935 C C . LYS A 1 110 ? -5.324 -12.313 -10.070 1.00 98.12 110 LYS A C 1
ATOM 937 O O . LYS A 1 110 ? -4.658 -13.344 -10.110 1.00 98.12 110 LYS A O 1
ATOM 942 N N . TYR A 1 111 ? -4.855 -11.144 -10.499 1.00 97.81 111 TYR A N 1
ATOM 943 C CA . TYR A 1 111 ? -3.521 -11.005 -11.083 1.00 97.81 111 TYR A CA 1
ATOM 944 C C . TYR A 1 111 ? -2.405 -11.274 -10.074 1.00 97.81 111 TYR A C 1
ATOM 946 O O . TYR A 1 111 ? -1.425 -11.938 -10.406 1.00 97.81 111 TYR A O 1
ATOM 954 N N . TYR A 1 112 ? -2.554 -10.825 -8.828 1.00 96.50 112 TYR A N 1
ATOM 955 C CA . TYR A 1 112 ? -1.590 -11.161 -7.786 1.00 96.50 112 TYR A CA 1
ATOM 956 C C . TYR A 1 112 ? -1.594 -12.653 -7.458 1.00 96.50 112 TYR A C 1
ATOM 958 O O . TYR A 1 112 ? -0.523 -13.209 -7.232 1.00 96.50 112 TYR A O 1
ATOM 966 N N . GLN A 1 113 ? -2.746 -13.327 -7.506 1.00 95.56 113 GLN A N 1
ATOM 967 C CA . GLN A 1 113 ? -2.796 -14.783 -7.365 1.00 95.56 113 GLN A CA 1
ATOM 968 C C . GLN A 1 113 ? -2.039 -15.479 -8.506 1.00 95.56 113 GLN A C 1
ATOM 970 O O . GLN A 1 113 ? -1.182 -16.314 -8.236 1.00 95.56 113 GLN A O 1
ATOM 975 N N . LEU A 1 114 ? -2.259 -15.064 -9.760 1.00 95.25 114 LEU A N 1
ATOM 976 C CA . LEU A 1 114 ? -1.506 -15.572 -10.915 1.00 95.25 114 LEU A CA 1
ATOM 977 C C . LEU A 1 114 ? 0.009 -15.355 -10.763 1.00 95.25 114 LEU A C 1
ATOM 979 O O . LEU A 1 114 ? 0.797 -16.238 -11.096 1.00 95.25 114 LEU A O 1
ATOM 983 N N . ALA A 1 115 ? 0.430 -14.202 -10.231 1.00 94.00 115 ALA A N 1
ATOM 984 C CA . ALA A 1 115 ? 1.838 -13.929 -9.952 1.00 94.00 115 ALA A CA 1
ATOM 985 C C . ALA A 1 115 ? 2.409 -14.862 -8.868 1.00 94.00 115 ALA A C 1
ATOM 987 O O . ALA A 1 115 ? 3.549 -15.308 -8.988 1.00 94.00 115 ALA A O 1
ATOM 988 N N . LEU A 1 116 ? 1.637 -15.167 -7.820 1.00 91.62 116 LEU A N 1
ATOM 989 C CA . LEU A 1 116 ? 2.046 -16.063 -6.731 1.00 91.62 116 LEU A CA 1
ATOM 990 C C . LEU A 1 116 ? 2.084 -17.542 -7.145 1.00 91.62 116 LEU A C 1
ATOM 992 O O . LEU A 1 116 ? 2.899 -18.293 -6.613 1.00 91.62 116 LEU A O 1
ATOM 996 N N . ASP A 1 117 ? 1.248 -17.948 -8.102 1.00 91.50 117 ASP A N 1
ATOM 997 C CA . ASP A 1 117 ? 1.176 -19.329 -8.601 1.00 91.50 117 ASP A CA 1
ATOM 998 C C . ASP A 1 117 ? 2.292 -19.670 -9.611 1.00 91.50 117 ASP A C 1
ATOM 1000 O O . ASP A 1 117 ? 2.453 -20.830 -10.010 1.00 91.50 117 ASP A O 1
ATOM 1004 N N . GLU A 1 118 ? 3.092 -18.681 -10.024 1.00 87.81 118 GLU A N 1
ATOM 1005 C CA . GLU A 1 118 ? 4.200 -18.857 -10.963 1.00 87.81 118 GLU A CA 1
ATOM 1006 C C . GLU A 1 118 ? 5.329 -19.706 -10.344 1.00 87.81 118 GLU A C 1
ATOM 1008 O O . GLU A 1 118 ? 6.144 -19.238 -9.544 1.00 87.81 118 GLU A O 1
ATOM 1013 N N . LYS A 1 119 ? 5.403 -20.979 -10.753 1.00 66.56 119 LYS A N 1
ATOM 1014 C CA . LYS A 1 119 ? 6.204 -22.044 -10.115 1.00 66.56 119 LYS A CA 1
ATOM 1015 C C . LYS A 1 119 ? 7.729 -21.868 -10.189 1.00 66.56 119 LYS A C 1
ATOM 1017 O O . LYS A 1 119 ? 8.451 -22.634 -9.559 1.00 66.56 119 LYS A O 1
ATOM 1022 N N . GLN A 1 120 ? 8.237 -20.911 -10.968 1.00 61.47 120 GLN A N 1
ATOM 1023 C CA . GLN A 1 120 ? 9.668 -20.787 -11.293 1.00 61.47 120 GLN A CA 1
ATOM 1024 C C . GLN A 1 120 ? 10.418 -19.681 -10.524 1.00 61.47 120 GLN A C 1
ATOM 1026 O O . GLN A 1 120 ? 11.442 -19.189 -11.002 1.00 61.47 120 GLN A O 1
ATOM 1031 N N . ARG A 1 121 ? 9.929 -19.224 -9.365 1.00 64.88 121 ARG A N 1
ATOM 1032 C CA . ARG A 1 121 ? 10.520 -18.066 -8.669 1.00 64.88 121 ARG A CA 1
ATOM 1033 C C . ARG A 1 121 ? 10.886 -18.360 -7.217 1.00 64.88 121 ARG A C 1
ATOM 1035 O O . ARG A 1 121 ? 10.212 -19.112 -6.524 1.00 64.88 121 ARG A O 1
ATOM 1042 N N . ASP A 1 122 ? 11.965 -17.718 -6.778 1.00 61.09 122 ASP A N 1
ATOM 1043 C CA . ASP A 1 122 ? 12.418 -17.732 -5.389 1.00 61.09 122 ASP A CA 1
ATOM 1044 C C . ASP A 1 122 ? 11.420 -16.994 -4.476 1.00 61.09 122 ASP A C 1
ATOM 1046 O O . ASP A 1 122 ? 10.760 -16.038 -4.899 1.00 61.09 122 ASP A O 1
ATOM 1050 N N . LYS A 1 123 ? 11.337 -17.406 -3.207 1.00 62.09 123 LYS A N 1
ATOM 1051 C CA . LYS A 1 123 ? 10.433 -16.840 -2.193 1.00 62.09 123 LYS A CA 1
ATOM 1052 C C . LYS A 1 123 ? 10.625 -15.333 -2.038 1.00 62.09 123 LYS A C 1
ATOM 1054 O O . LYS A 1 123 ? 9.641 -14.600 -1.950 1.00 62.09 123 LYS A O 1
ATOM 1059 N N . GLU A 1 124 ? 11.871 -14.864 -2.086 1.00 64.12 124 GLU A N 1
ATOM 1060 C CA . GLU A 1 124 ? 12.208 -13.438 -2.000 1.00 64.12 124 GLU A CA 1
ATOM 1061 C C . GLU A 1 124 ? 11.601 -12.628 -3.159 1.00 64.12 124 GLU A C 1
ATOM 1063 O O . GLU A 1 124 ? 11.151 -11.498 -2.976 1.00 64.12 124 GLU A O 1
ATOM 1068 N N . TYR A 1 125 ? 11.489 -13.231 -4.346 1.00 67.56 125 TYR A N 1
ATOM 1069 C CA . TYR A 1 125 ? 10.913 -12.578 -5.519 1.00 67.56 125 TYR A CA 1
ATOM 1070 C C . TYR A 1 125 ? 9.389 -12.413 -5.410 1.00 67.56 125 TYR A C 1
ATOM 1072 O O . TYR A 1 125 ? 8.844 -11.422 -5.892 1.00 67.56 125 TYR A O 1
ATOM 1080 N N . THR A 1 126 ? 8.706 -13.342 -4.732 1.00 80.94 126 THR A N 1
ATOM 1081 C CA . THR A 1 126 ? 7.246 -13.301 -4.520 1.00 80.94 126 THR A CA 1
ATOM 1082 C C . THR A 1 126 ? 6.802 -12.369 -3.389 1.00 80.94 126 THR A C 1
ATOM 1084 O O . THR A 1 126 ? 5.611 -12.075 -3.276 1.00 80.94 126 THR A O 1
ATOM 1087 N N . ALA A 1 127 ? 7.738 -11.859 -2.579 1.00 81.62 127 ALA A N 1
ATOM 1088 C CA . ALA A 1 127 ? 7.437 -11.008 -1.425 1.00 81.62 127 ALA A CA 1
ATOM 1089 C C . ALA A 1 127 ? 6.633 -9.753 -1.809 1.00 81.62 127 ALA A C 1
ATOM 1091 O O . ALA A 1 127 ? 5.686 -9.391 -1.112 1.00 81.62 127 ALA A O 1
ATOM 1092 N N . LYS A 1 128 ? 6.939 -9.141 -2.966 1.00 86.06 128 LYS A N 1
ATOM 1093 C CA . LYS A 1 128 ? 6.189 -7.981 -3.478 1.00 86.06 128 LYS A CA 1
ATOM 1094 C C . LYS A 1 128 ? 4.734 -8.329 -3.782 1.00 86.06 128 LYS A C 1
ATOM 1096 O O . LYS A 1 128 ? 3.842 -7.686 -3.246 1.00 86.06 128 LYS A O 1
ATOM 1101 N N . ALA A 1 129 ? 4.482 -9.369 -4.584 1.00 91.12 129 ALA A N 1
ATOM 1102 C CA . ALA A 1 129 ? 3.119 -9.814 -4.890 1.00 91.12 129 ALA A CA 1
ATOM 1103 C C . ALA A 1 129 ? 2.348 -10.208 -3.625 1.00 91.12 129 ALA A C 1
ATOM 1105 O O . ALA A 1 129 ? 1.158 -9.931 -3.509 1.00 91.12 129 ALA A O 1
ATOM 1106 N N . LYS A 1 130 ? 3.028 -10.821 -2.650 1.00 91.50 130 LYS A N 1
ATOM 1107 C CA . LYS A 1 130 ? 2.412 -11.209 -1.382 1.00 91.50 130 LYS A CA 1
ATOM 1108 C C . LYS A 1 130 ? 2.018 -9.996 -0.543 1.00 91.50 130 LYS A C 1
ATOM 1110 O O . LYS A 1 130 ? 0.930 -9.988 0.024 1.00 91.50 130 LYS A O 1
ATOM 1115 N N . HIS A 1 131 ? 2.875 -8.981 -0.453 1.00 91.00 131 HIS A N 1
ATOM 1116 C CA . HIS A 1 131 ? 2.538 -7.724 0.216 1.00 91.00 131 HIS A CA 1
ATOM 1117 C C . HIS A 1 131 ? 1.361 -7.025 -0.473 1.00 91.00 131 HIS A C 1
ATOM 1119 O O . HIS A 1 131 ? 0.365 -6.721 0.176 1.00 91.00 131 HIS A O 1
ATOM 1125 N N . GLU A 1 132 ? 1.417 -6.888 -1.794 1.00 93.62 132 GLU A N 1
ATOM 1126 C CA . GLU A 1 132 ? 0.333 -6.315 -2.591 1.00 93.62 132 GLU A CA 1
ATOM 1127 C C . GLU A 1 132 ? -1.005 -7.056 -2.423 1.00 93.62 132 GLU A C 1
ATOM 1129 O O . GLU A 1 132 ? -2.058 -6.435 -2.263 1.00 93.62 132 GLU A O 1
ATOM 1134 N N . MET A 1 133 ? -0.967 -8.391 -2.389 1.00 96.00 133 MET A N 1
ATOM 1135 C CA . MET A 1 133 ? -2.127 -9.237 -2.110 1.00 96.00 133 MET A CA 1
ATOM 1136 C C . MET A 1 133 ? -2.730 -8.934 -0.732 1.00 96.00 133 MET A C 1
ATOM 1138 O O . MET A 1 133 ? -3.952 -8.855 -0.599 1.00 96.00 133 MET A O 1
ATOM 1142 N N . VAL A 1 134 ? -1.894 -8.742 0.296 1.00 95.81 134 VAL A N 1
ATOM 1143 C CA . VAL A 1 134 ? -2.353 -8.346 1.638 1.00 95.81 134 VAL A CA 1
ATOM 1144 C C . VAL A 1 134 ? -3.065 -6.995 1.581 1.00 95.81 134 VAL A C 1
ATOM 1146 O O . VAL A 1 134 ? -4.179 -6.888 2.096 1.00 95.81 134 VAL A O 1
ATOM 1149 N N . ILE A 1 135 ? -2.490 -5.994 0.902 1.00 94.25 135 ILE A N 1
ATOM 1150 C CA . ILE A 1 135 ? -3.122 -4.674 0.756 1.00 94.25 135 ILE A CA 1
ATOM 1151 C C . ILE A 1 135 ? -4.486 -4.781 0.063 1.00 94.25 135 ILE A C 1
ATOM 1153 O O . ILE A 1 135 ? -5.482 -4.260 0.569 1.00 94.25 135 ILE A O 1
ATOM 1157 N N . VAL A 1 136 ? -4.566 -5.497 -1.061 1.00 96.44 136 VAL A N 1
ATOM 1158 C CA . VAL A 1 136 ? -5.821 -5.683 -1.806 1.00 96.44 136 VAL A CA 1
ATOM 1159 C C . VAL A 1 136 ? -6.875 -6.404 -0.969 1.00 96.44 136 VAL A C 1
ATOM 1161 O O . VAL A 1 136 ? -8.027 -5.969 -0.926 1.00 96.44 136 VAL A O 1
ATOM 1164 N N . LYS A 1 137 ? -6.501 -7.464 -0.244 1.00 96.75 137 LYS A N 1
ATOM 1165 C CA . LYS A 1 137 ? -7.434 -8.165 0.646 1.00 96.75 137 LYS A CA 1
ATOM 1166 C C . LYS A 1 137 ? -7.936 -7.263 1.773 1.00 96.75 137 LYS A C 1
ATOM 1168 O O . LYS A 1 137 ? -9.129 -7.300 2.066 1.00 96.75 137 LYS A O 1
ATOM 1173 N N . MET A 1 138 ? -7.086 -6.411 2.354 1.00 94.50 138 MET A N 1
ATOM 1174 C CA . MET A 1 138 ? -7.527 -5.408 3.334 1.00 94.50 138 MET A CA 1
ATOM 1175 C C . MET A 1 138 ? -8.518 -4.409 2.723 1.00 94.50 138 MET A C 1
ATOM 1177 O O . MET A 1 138 ? -9.548 -4.132 3.332 1.00 94.50 138 MET A O 1
ATOM 1181 N N . LYS A 1 139 ? -8.267 -3.920 1.501 1.00 93.25 139 LYS A N 1
ATOM 1182 C CA . LYS A 1 139 ? -9.184 -3.016 0.777 1.00 93.25 139 LYS A CA 1
ATOM 1183 C C . LYS A 1 139 ? -10.538 -3.657 0.463 1.00 93.25 139 LYS A C 1
ATOM 1185 O O . LYS A 1 139 ? -11.546 -2.962 0.420 1.00 93.25 139 LYS A O 1
ATOM 1190 N N . LEU A 1 140 ? -10.571 -4.978 0.295 1.00 94.62 140 LEU A N 1
ATOM 1191 C CA . LEU A 1 140 ? -11.793 -5.772 0.131 1.00 94.62 140 LEU A CA 1
ATOM 1192 C C . LEU A 1 140 ? -12.468 -6.145 1.466 1.00 94.62 140 LEU A C 1
ATOM 1194 O O . LEU A 1 140 ? -13.459 -6.872 1.460 1.00 94.62 140 LEU A O 1
ATOM 1198 N N . GLY A 1 141 ? -11.925 -5.718 2.612 1.00 92.81 141 GLY A N 1
ATOM 1199 C CA . GLY A 1 141 ? -12.416 -6.099 3.941 1.00 92.81 141 GLY A CA 1
ATOM 1200 C C . GLY A 1 141 ? -12.131 -7.558 4.330 1.00 92.81 141 GLY A C 1
ATOM 1201 O O . GLY A 1 141 ? -12.616 -8.033 5.357 1.00 92.81 141 GLY A O 1
ATOM 1202 N N . LYS A 1 142 ? -11.327 -8.285 3.545 1.00 95.25 142 LYS A N 1
ATOM 1203 C CA . LYS A 1 142 ? -10.979 -9.702 3.742 1.00 95.25 142 LYS A CA 1
ATOM 1204 C C . LYS A 1 142 ? -9.792 -9.869 4.702 1.00 95.25 142 LYS A C 1
ATOM 1206 O O . LYS A 1 142 ? -8.803 -10.529 4.383 1.00 95.25 142 LYS A O 1
ATOM 1211 N N . TYR A 1 143 ? -9.871 -9.275 5.893 1.00 93.75 143 TYR A N 1
ATOM 1212 C CA . TYR A 1 143 ? -8.768 -9.284 6.869 1.00 93.75 143 TYR A CA 1
ATOM 1213 C C . TYR A 1 143 ? -8.377 -10.695 7.332 1.00 93.75 143 TYR A C 1
ATOM 1215 O O . TYR A 1 143 ? -7.197 -10.971 7.525 1.00 93.75 143 TYR A O 1
ATOM 1223 N N . GLY A 1 144 ? -9.349 -11.607 7.463 1.00 91.38 144 GLY A N 1
ATOM 1224 C CA . GLY A 1 144 ? -9.087 -13.005 7.825 1.00 91.38 144 GLY A CA 1
ATOM 1225 C C . GLY A 1 144 ? -8.231 -13.735 6.788 1.00 91.38 144 GLY A C 1
ATOM 1226 O O . GLY A 1 144 ? -7.256 -14.391 7.151 1.00 91.38 144 GLY A O 1
ATOM 1227 N N . ASP A 1 145 ? -8.542 -13.551 5.503 1.00 92.69 145 ASP A N 1
ATOM 1228 C CA . ASP A 1 145 ? -7.778 -14.134 4.394 1.00 92.69 145 ASP A CA 1
ATOM 1229 C C . ASP A 1 145 ? -6.375 -13.520 4.281 1.00 92.69 145 ASP A C 1
ATOM 1231 O O . ASP A 1 145 ? -5.430 -14.181 3.851 1.00 92.69 145 ASP A O 1
ATOM 1235 N N . ALA A 1 146 ? -6.239 -12.240 4.643 1.00 96.19 146 ALA A N 1
ATOM 1236 C CA . ALA A 1 146 ? -4.979 -11.507 4.593 1.00 96.19 146 ALA A CA 1
ATOM 1237 C C . ALA A 1 146 ? -4.039 -11.846 5.760 1.00 96.19 146 ALA A C 1
ATOM 1239 O O . ALA A 1 146 ? -2.824 -11.789 5.589 1.00 96.19 146 ALA A O 1
ATOM 1240 N N . LEU A 1 147 ? -4.578 -12.218 6.927 1.00 96.25 147 LEU A N 1
ATOM 1241 C CA . LEU A 1 147 ? -3.826 -12.317 8.181 1.00 96.25 147 LEU A CA 1
ATOM 1242 C C . LEU A 1 147 ? -2.607 -13.233 8.086 1.00 96.25 147 LEU A C 1
ATOM 1244 O O . LEU A 1 147 ? -1.502 -12.811 8.413 1.00 96.25 147 LEU A O 1
ATOM 1248 N N . LYS A 1 148 ? -2.791 -14.461 7.590 1.00 94.62 148 LYS A N 1
ATOM 1249 C CA . LYS A 1 148 ? -1.687 -15.422 7.463 1.00 94.62 148 LYS A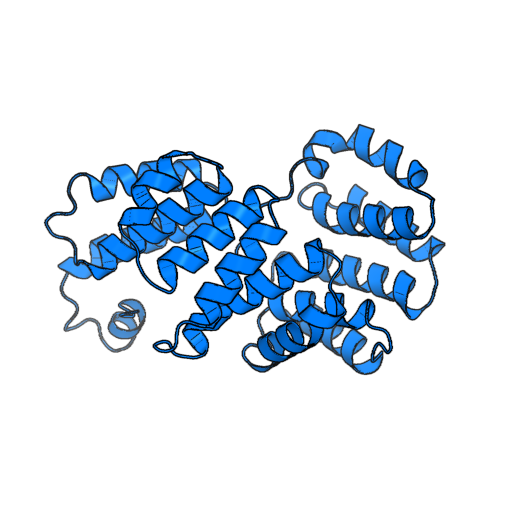 CA 1
ATOM 1250 C C . LYS A 1 148 ? -0.622 -14.936 6.475 1.00 94.62 148 LYS A C 1
ATOM 1252 O O . LYS A 1 148 ? 0.569 -15.105 6.708 1.00 94.62 148 LYS A O 1
ATOM 1257 N N . LEU A 1 149 ? -1.042 -14.298 5.380 1.00 93.06 149 LEU A N 1
ATOM 1258 C CA . LEU A 1 149 ? -0.110 -13.729 4.406 1.00 93.06 149 LEU A CA 1
ATOM 1259 C C . LEU A 1 149 ? 0.680 -12.554 5.002 1.00 93.06 149 LEU A C 1
ATOM 1261 O O . LEU A 1 149 ? 1.875 -12.433 4.735 1.00 93.06 149 LEU A O 1
ATOM 1265 N N . ALA A 1 150 ? 0.030 -11.719 5.814 1.00 95.12 150 ALA A N 1
ATOM 1266 C CA . ALA A 1 150 ? 0.652 -10.586 6.489 1.00 95.12 150 ALA A CA 1
ATOM 1267 C C . ALA A 1 150 ? 1.658 -11.041 7.559 1.00 95.12 150 ALA A C 1
ATOM 1269 O O . ALA A 1 150 ? 2.787 -10.554 7.577 1.00 95.12 150 ALA A O 1
ATOM 1270 N N . GLU A 1 151 ? 1.281 -12.024 8.381 1.00 95.62 151 GLU A N 1
ATOM 1271 C CA . GLU A 1 151 ? 2.155 -12.649 9.379 1.00 95.62 151 GLU A CA 1
ATOM 1272 C C . GLU A 1 151 ? 3.399 -13.263 8.728 1.00 95.62 151 GLU A C 1
ATOM 1274 O O . GLU A 1 151 ? 4.527 -13.030 9.165 1.00 95.62 151 GLU A O 1
ATOM 1279 N N . ASP A 1 152 ? 3.211 -14.017 7.645 1.00 92.00 152 ASP A N 1
ATOM 1280 C CA . ASP A 1 152 ? 4.328 -14.603 6.920 1.00 92.00 152 ASP A CA 1
ATOM 1281 C C . ASP A 1 152 ? 5.276 -13.523 6.371 1.00 92.00 152 ASP A C 1
ATOM 1283 O O . ASP A 1 152 ? 6.490 -13.685 6.478 1.00 92.00 152 ASP A O 1
ATOM 1287 N N . ASN A 1 153 ? 4.761 -12.434 5.781 1.00 90.50 153 ASN A N 1
ATOM 1288 C CA . ASN A 1 153 ? 5.598 -11.339 5.266 1.00 90.50 153 ASN A CA 1
ATOM 1289 C C . ASN A 1 153 ? 6.431 -10.698 6.378 1.00 90.50 153 ASN A C 1
ATOM 1291 O O . ASN A 1 153 ? 7.640 -10.521 6.218 1.00 90.50 153 ASN A O 1
ATOM 1295 N N . TYR A 1 154 ? 5.797 -10.410 7.517 1.00 93.31 154 TYR A N 1
ATOM 1296 C CA . TYR A 1 154 ? 6.479 -9.902 8.702 1.00 93.31 154 TYR A CA 1
ATOM 1297 C C . TYR A 1 154 ? 7.595 -10.854 9.151 1.00 93.31 154 TYR A C 1
ATOM 1299 O O . TYR A 1 154 ? 8.735 -10.433 9.315 1.00 93.31 154 TYR A O 1
ATOM 1307 N N . ASN A 1 155 ? 7.319 -12.156 9.257 1.00 91.12 155 ASN A N 1
ATOM 1308 C CA . ASN A 1 155 ? 8.313 -13.129 9.712 1.00 91.12 155 ASN A CA 1
ATOM 1309 C C . ASN A 1 155 ? 9.524 -13.269 8.775 1.00 91.12 155 ASN A C 1
ATOM 1311 O O . ASN A 1 155 ? 10.612 -13.593 9.251 1.00 91.12 155 ASN A O 1
ATOM 1315 N N . HIS A 1 156 ? 9.362 -13.012 7.473 1.00 87.62 156 HIS A N 1
ATOM 1316 C CA . HIS A 1 156 ? 10.476 -13.024 6.519 1.00 87.62 156 HIS A CA 1
ATOM 1317 C C . HIS A 1 156 ? 11.304 -11.730 6.556 1.00 87.62 156 HIS A C 1
ATOM 1319 O O . HIS A 1 156 ? 12.514 -11.784 6.347 1.00 87.62 156 HIS A O 1
ATOM 1325 N N . GLN A 1 157 ? 10.685 -10.573 6.814 1.00 84.75 157 GLN A N 1
ATOM 1326 C CA . GLN A 1 157 ? 11.351 -9.265 6.830 1.00 84.75 157 GLN A CA 1
ATOM 1327 C C . GLN A 1 157 ? 10.829 -8.396 7.986 1.00 84.75 157 GLN A C 1
ATOM 1329 O O . GLN A 1 157 ? 10.118 -7.413 7.782 1.00 84.75 157 GLN A O 1
ATOM 1334 N N . LYS A 1 158 ? 11.222 -8.745 9.216 1.00 86.50 158 LYS A N 1
ATOM 1335 C CA . LYS A 1 158 ? 10.705 -8.117 10.447 1.00 86.50 158 LYS A CA 1
ATOM 1336 C C . LYS A 1 158 ? 10.997 -6.623 10.575 1.00 86.50 158 LYS A C 1
ATOM 1338 O O . LYS A 1 158 ? 10.233 -5.918 11.208 1.00 86.50 158 LYS A O 1
ATOM 1343 N N . ALA A 1 159 ? 12.074 -6.139 9.956 1.00 84.81 159 ALA A N 1
ATOM 1344 C CA . ALA A 1 159 ? 12.458 -4.726 9.993 1.00 84.81 159 ALA A CA 1
ATOM 1345 C C . ALA A 1 159 ? 11.675 -3.839 9.001 1.00 84.81 159 ALA A C 1
ATOM 1347 O O . ALA A 1 159 ? 11.884 -2.628 8.967 1.00 84.81 159 ALA A O 1
ATOM 1348 N N . ASN A 1 160 ? 10.819 -4.421 8.153 1.00 86.75 160 ASN A N 1
ATOM 1349 C CA . ASN A 1 160 ? 10.057 -3.675 7.156 1.00 86.75 160 ASN A CA 1
ATOM 1350 C C . ASN A 1 160 ? 8.775 -3.096 7.782 1.00 86.75 160 ASN A C 1
ATOM 1352 O O . ASN A 1 160 ? 7.851 -3.843 8.114 1.00 86.75 160 ASN A O 1
ATOM 1356 N N . THR A 1 161 ? 8.706 -1.766 7.899 1.00 90.06 161 THR A N 1
ATOM 1357 C CA . THR A 1 161 ? 7.587 -1.040 8.526 1.00 90.06 161 THR A CA 1
ATOM 1358 C C . THR A 1 161 ? 6.238 -1.363 7.889 1.00 90.06 161 THR A C 1
ATOM 1360 O O . THR A 1 161 ? 5.271 -1.620 8.607 1.00 90.06 161 THR A O 1
ATOM 1363 N N . TYR A 1 162 ? 6.181 -1.497 6.563 1.00 88.12 162 TYR A N 1
ATOM 1364 C CA . TYR A 1 162 ? 4.954 -1.851 5.843 1.00 88.12 162 TYR A CA 1
ATOM 1365 C C . TYR A 1 162 ? 4.441 -3.255 6.178 1.00 88.12 162 TYR A C 1
ATOM 1367 O O . TYR A 1 162 ? 3.233 -3.511 6.156 1.00 88.12 162 TYR A O 1
ATOM 1375 N N . HIS A 1 163 ? 5.340 -4.198 6.473 1.00 91.44 163 HIS A N 1
ATOM 1376 C CA . HIS A 1 163 ? 4.945 -5.549 6.871 1.00 91.44 163 HIS A CA 1
ATOM 1377 C C . HIS A 1 163 ? 4.456 -5.595 8.314 1.00 91.44 163 HIS A C 1
ATOM 1379 O O . HIS A 1 163 ? 3.455 -6.263 8.577 1.00 91.44 163 HIS A O 1
ATOM 1385 N N . ILE A 1 164 ? 5.105 -4.850 9.215 1.00 94.38 164 ILE A N 1
ATOM 1386 C CA . ILE A 1 164 ? 4.641 -4.695 10.597 1.00 94.38 164 ILE A CA 1
ATOM 1387 C C . ILE A 1 164 ? 3.233 -4.082 10.607 1.00 94.38 164 ILE A C 1
ATOM 1389 O O . ILE A 1 164 ? 2.314 -4.649 11.197 1.00 94.38 164 ILE A O 1
ATOM 1393 N N . GLU A 1 165 ? 3.037 -2.980 9.879 1.00 94.50 165 GLU A N 1
ATOM 1394 C CA . GLU A 1 165 ? 1.749 -2.291 9.757 1.00 94.50 165 GLU A CA 1
ATOM 1395 C C . GLU A 1 165 ? 0.658 -3.206 9.184 1.00 94.50 165 GLU A C 1
ATOM 1397 O O . GLU A 1 165 ? -0.430 -3.328 9.752 1.00 94.50 165 GLU A O 1
ATOM 1402 N N . SER A 1 166 ? 0.943 -3.889 8.070 1.00 94.62 166 SER A N 1
ATOM 1403 C CA . SER A 1 166 ? -0.021 -4.793 7.431 1.00 94.62 166 SER A CA 1
ATOM 1404 C C . SER A 1 166 ? -0.423 -5.938 8.359 1.00 94.62 166 SER A C 1
ATOM 1406 O O . SER A 1 166 ? -1.600 -6.309 8.418 1.00 94.62 166 SER A O 1
ATOM 1408 N N . TYR A 1 167 ? 0.542 -6.494 9.101 1.00 97.31 167 TYR A N 1
ATOM 1409 C CA . TYR A 1 167 ? 0.266 -7.553 10.060 1.00 97.31 167 TYR A CA 1
ATOM 1410 C C . TYR A 1 167 ? -0.587 -7.041 11.221 1.00 97.31 167 TYR A C 1
ATOM 1412 O O . TYR A 1 167 ? -1.616 -7.649 11.527 1.00 97.31 167 TYR A O 1
ATOM 1420 N N . PHE A 1 168 ? -0.240 -5.882 11.788 1.00 97.81 168 PHE A N 1
ATOM 1421 C CA . PHE A 1 168 ? -1.037 -5.231 12.824 1.00 97.81 168 PHE A CA 1
ATOM 1422 C C . PHE A 1 168 ? -2.485 -5.026 12.365 1.00 97.81 168 PHE A C 1
ATOM 1424 O O . PHE A 1 168 ? -3.417 -5.466 13.040 1.00 97.81 168 PHE A O 1
ATOM 1431 N N . ARG A 1 169 ? -2.692 -4.420 11.188 1.00 96.81 169 ARG A N 1
ATOM 1432 C CA . ARG A 1 169 ? -4.032 -4.081 10.683 1.00 96.81 169 ARG A CA 1
ATOM 1433 C C . ARG A 1 169 ? -4.899 -5.304 10.418 1.00 96.81 169 ARG A C 1
ATOM 1435 O O . ARG A 1 169 ? -6.103 -5.260 10.684 1.00 96.81 169 ARG A O 1
ATOM 1442 N N . CYS A 1 170 ? -4.304 -6.397 9.941 1.00 97.50 170 CYS A N 1
ATOM 1443 C CA . CYS A 1 170 ? -5.011 -7.668 9.805 1.00 97.50 170 CYS A CA 1
ATOM 1444 C C . CYS A 1 170 ? -5.342 -8.280 11.173 1.00 97.50 170 CYS A C 1
ATOM 1446 O O . CYS A 1 170 ? -6.454 -8.768 11.379 1.00 97.50 170 CYS A O 1
ATOM 1448 N N . LEU A 1 171 ? -4.395 -8.251 12.117 1.00 98.06 171 LEU A N 1
ATOM 1449 C CA . LEU A 1 171 ? -4.546 -8.882 13.426 1.00 98.06 171 LEU A CA 1
ATOM 1450 C C . LEU A 1 171 ? -5.566 -8.152 14.305 1.00 98.06 171 LEU A C 1
ATOM 1452 O O . LEU A 1 171 ? -6.404 -8.813 14.920 1.00 98.06 171 LEU A O 1
ATOM 1456 N N . VAL A 1 172 ? -5.539 -6.817 14.336 1.00 97.62 172 VAL A N 1
ATOM 1457 C CA . VAL A 1 172 ? -6.424 -5.993 15.178 1.00 97.62 172 VAL A CA 1
ATOM 1458 C C . VAL A 1 172 ? -7.898 -6.146 14.781 1.00 97.62 172 VAL A C 1
ATOM 1460 O O . VAL A 1 172 ? -8.782 -6.082 15.628 1.00 97.62 172 VAL A O 1
ATOM 1463 N N . ARG A 1 173 ? -8.158 -6.453 13.502 1.00 95.56 173 ARG A N 1
ATOM 1464 C CA . ARG A 1 173 ? -9.494 -6.719 12.936 1.00 95.56 173 ARG A CA 1
ATOM 1465 C C . ARG A 1 173 ? -9.854 -8.207 12.887 1.00 95.56 173 ARG A C 1
ATOM 1467 O O . ARG A 1 173 ? -10.903 -8.575 12.359 1.00 95.56 173 ARG A O 1
ATOM 1474 N N . SER A 1 174 ? -8.989 -9.083 13.393 1.00 94.56 174 SER A N 1
ATOM 1475 C CA . SER A 1 174 ? -9.255 -10.521 13.424 1.00 94.56 174 SER A CA 1
ATOM 1476 C C . SER A 1 174 ? -10.293 -10.877 14.494 1.00 94.56 174 SER A C 1
ATOM 1478 O O . SER A 1 174 ? -10.555 -10.118 15.422 1.00 94.56 174 SER A O 1
ATOM 1480 N N . ARG A 1 175 ? -10.873 -12.082 14.410 1.00 91.38 175 ARG A N 1
ATOM 1481 C CA . ARG A 1 175 ? -11.862 -12.560 15.395 1.00 91.38 175 ARG A CA 1
ATOM 1482 C C . ARG A 1 175 ? -11.284 -12.719 16.810 1.00 91.38 175 ARG A C 1
ATOM 1484 O O . ARG A 1 175 ? -12.032 -12.675 17.782 1.00 91.38 175 ARG A O 1
ATOM 1491 N N . LYS A 1 176 ? -9.982 -12.995 16.923 1.00 92.38 176 LYS A N 1
ATOM 1492 C CA . LYS A 1 176 ? -9.282 -13.253 18.190 1.00 92.38 176 LYS A CA 1
ATOM 1493 C C . LYS A 1 176 ? -7.930 -12.530 18.177 1.00 92.38 176 LYS A C 1
ATOM 1495 O O . LYS A 1 176 ? -6.901 -13.189 18.025 1.00 92.38 176 LYS A O 1
ATOM 1500 N N . PRO A 1 177 ? -7.925 -11.192 18.295 1.00 94.75 177 PRO A N 1
ATOM 1501 C CA . PRO A 1 177 ? -6.695 -10.417 18.254 1.00 94.75 177 PRO A CA 1
ATOM 1502 C C . PRO A 1 177 ? -5.802 -10.777 19.443 1.00 94.75 177 PRO A C 1
ATOM 1504 O O . PRO A 1 177 ? -6.249 -10.827 20.591 1.00 94.75 177 PRO A O 1
ATOM 1507 N N . ASN A 1 178 ? -4.517 -11.004 19.178 1.00 97.25 178 ASN A N 1
ATOM 1508 C CA . ASN A 1 178 ? -3.534 -11.204 20.234 1.00 97.25 178 ASN A CA 1
ATOM 1509 C C . ASN A 1 178 ? -2.988 -9.843 20.689 1.00 97.25 178 ASN A C 1
ATOM 1511 O O . ASN A 1 178 ? -2.150 -9.247 20.013 1.00 97.25 178 ASN A O 1
ATOM 1515 N N . LYS A 1 179 ? -3.446 -9.369 21.856 1.00 97.38 179 LYS A N 1
ATOM 1516 C CA . LYS A 1 179 ? -3.052 -8.065 22.417 1.00 97.38 179 LYS A CA 1
ATOM 1517 C C . LYS A 1 179 ? -1.541 -7.935 22.640 1.00 97.38 179 LYS A C 1
ATOM 1519 O O . LYS A 1 179 ? -1.007 -6.844 22.479 1.00 97.38 179 LYS A O 1
ATOM 1524 N N . TYR A 1 180 ? -0.856 -9.025 22.997 1.00 97.88 180 TYR A N 1
ATOM 1525 C CA . TYR A 1 180 ? 0.595 -9.011 23.201 1.00 97.88 180 TYR A CA 1
ATOM 1526 C C . TYR A 1 180 ? 1.333 -8.763 21.883 1.00 97.88 180 TYR A C 1
ATOM 1528 O O . TYR A 1 180 ? 2.184 -7.883 21.820 1.00 97.88 180 TYR A O 1
ATOM 1536 N N . ILE A 1 181 ? 0.946 -9.476 20.819 1.00 97.75 181 ILE A N 1
ATOM 1537 C CA . ILE A 1 181 ? 1.539 -9.289 19.488 1.00 97.75 181 ILE A CA 1
ATOM 1538 C C . ILE A 1 181 ? 1.250 -7.877 18.971 1.00 97.75 181 ILE A C 1
ATOM 1540 O O . ILE A 1 181 ? 2.162 -7.213 18.502 1.00 97.75 181 ILE A O 1
ATOM 1544 N N . LEU A 1 182 ? 0.018 -7.378 19.107 1.00 98.38 182 LEU A N 1
ATOM 1545 C CA . LEU A 1 182 ? -0.327 -6.020 18.670 1.00 98.38 182 LEU A CA 1
ATOM 1546 C C . LEU A 1 182 ? 0.550 -4.950 19.329 1.00 98.38 182 LEU A C 1
ATOM 1548 O O . LEU A 1 182 ? 1.068 -4.078 18.637 1.00 98.38 182 LEU A O 1
ATOM 1552 N N . LYS A 1 183 ? 0.751 -5.044 20.649 1.00 97.81 183 LYS A N 1
ATOM 1553 C CA . LYS A 1 183 ? 1.640 -4.130 21.377 1.00 97.81 183 LYS A CA 1
ATOM 1554 C C . LYS A 1 183 ? 3.089 -4.274 20.921 1.00 97.81 183 LYS A C 1
ATOM 1556 O O . LYS A 1 183 ? 3.736 -3.268 20.677 1.00 97.81 183 LYS A O 1
ATOM 1561 N N . HIS A 1 184 ? 3.573 -5.502 20.743 1.00 97.06 184 HIS A N 1
ATOM 1562 C CA . HIS A 1 184 ? 4.925 -5.749 20.242 1.00 97.06 184 HIS A CA 1
ATOM 1563 C C . HIS A 1 184 ? 5.169 -5.106 18.869 1.00 97.06 184 HIS A C 1
ATOM 1565 O O . HIS A 1 184 ? 6.195 -4.468 18.673 1.00 97.06 184 HIS A O 1
ATOM 1571 N N . LEU A 1 185 ? 4.222 -5.230 17.934 1.00 97.44 185 LEU A N 1
ATOM 1572 C CA . LEU A 1 185 ? 4.329 -4.629 16.598 1.00 97.44 185 LEU A CA 1
ATOM 1573 C C . LEU A 1 185 ? 4.374 -3.090 16.658 1.00 97.44 185 LEU A C 1
ATOM 1575 O O . LEU A 1 185 ? 5.113 -2.470 15.899 1.00 97.44 185 LEU A O 1
ATOM 1579 N N . ILE A 1 186 ? 3.611 -2.471 17.568 1.00 97.06 186 ILE A N 1
ATOM 1580 C CA . ILE A 1 186 ? 3.672 -1.019 17.802 1.00 97.06 186 ILE A CA 1
ATOM 1581 C C . ILE A 1 186 ? 5.055 -0.609 18.327 1.00 97.06 186 ILE A C 1
ATOM 1583 O O . ILE A 1 186 ? 5.629 0.356 17.827 1.00 97.06 186 ILE A O 1
ATOM 1587 N N . GLU A 1 187 ? 5.607 -1.342 19.296 1.00 95.88 187 GLU A N 1
ATOM 1588 C CA . GLU A 1 187 ? 6.935 -1.043 19.848 1.00 95.88 187 GLU A CA 1
ATOM 1589 C C . GLU A 1 187 ? 8.044 -1.214 18.795 1.00 95.88 187 GLU A C 1
ATOM 1591 O O . GLU A 1 187 ? 8.886 -0.332 18.650 1.00 95.88 187 GLU A O 1
ATOM 1596 N N . GLU A 1 188 ? 7.993 -2.258 17.960 1.00 94.81 188 GLU A N 1
ATOM 1597 C CA . GLU A 1 188 ? 8.943 -2.414 16.845 1.00 94.81 188 GLU A CA 1
ATOM 1598 C C . GLU A 1 188 ? 8.880 -1.249 15.840 1.00 94.81 188 GLU A C 1
ATOM 1600 O O . GLU A 1 188 ? 9.909 -0.837 15.299 1.00 94.81 188 GLU A O 1
ATOM 1605 N N . LEU A 1 189 ? 7.693 -0.684 15.587 1.00 93.56 189 LEU A N 1
ATOM 1606 C CA . LEU A 1 189 ? 7.554 0.485 14.713 1.00 93.56 189 LEU A CA 1
ATOM 1607 C C . LEU A 1 189 ? 8.140 1.758 15.330 1.00 93.56 189 LEU A C 1
ATOM 1609 O O . LEU A 1 189 ? 8.723 2.562 14.594 1.00 93.56 189 LEU A O 1
ATOM 1613 N N . LYS A 1 190 ? 8.038 1.940 16.654 1.00 93.75 190 LYS A N 1
ATOM 1614 C CA . LYS A 1 190 ? 8.641 3.085 17.366 1.00 93.75 190 LYS A CA 1
ATOM 1615 C C . LYS A 1 190 ? 10.160 3.119 17.189 1.00 93.75 190 LYS A C 1
ATOM 1617 O O . LYS A 1 190 ? 10.735 4.191 16.964 1.00 93.75 190 LYS A O 1
ATOM 1622 N N . ASP A 1 191 ? 10.781 1.944 17.176 1.00 91.50 191 ASP A N 1
ATOM 1623 C CA . ASP A 1 191 ? 12.226 1.770 16.999 1.00 91.50 191 ASP A CA 1
ATOM 1624 C C . ASP A 1 191 ? 12.688 1.841 15.531 1.00 91.50 191 ASP A C 1
ATOM 1626 O O . ASP A 1 191 ? 13.887 1.809 15.246 1.00 91.50 191 ASP A O 1
ATOM 1630 N N . SER A 1 192 ? 11.765 1.979 14.575 1.00 89.88 192 SER A N 1
ATOM 1631 C CA . SER A 1 192 ? 12.115 2.055 13.155 1.00 89.88 192 SER A CA 1
ATOM 1632 C C . SER A 1 192 ? 12.784 3.385 12.761 1.00 89.88 192 SER A C 1
ATOM 1634 O O . SER A 1 192 ? 12.663 4.416 13.434 1.00 89.88 192 SER A O 1
ATOM 1636 N N . TYR A 1 193 ? 13.489 3.367 11.624 1.00 86.81 193 TYR A N 1
ATOM 1637 C CA . TYR A 1 193 ? 14.095 4.549 10.987 1.00 86.81 193 TYR A CA 1
ATOM 1638 C C . TYR A 1 193 ? 13.173 5.219 9.954 1.00 86.81 193 TYR A C 1
ATOM 1640 O O . TYR A 1 193 ? 13.624 6.058 9.173 1.00 86.81 193 TYR A O 1
ATOM 1648 N N . ASP A 1 194 ? 11.899 4.828 9.900 1.00 83.06 194 ASP A N 1
ATOM 1649 C CA . ASP A 1 194 ? 10.948 5.386 8.944 1.00 83.06 194 ASP A CA 1
ATOM 1650 C C . ASP A 1 194 ? 10.593 6.828 9.326 1.00 83.06 194 ASP A C 1
ATOM 1652 O O . ASP A 1 194 ? 10.206 7.120 10.457 1.00 83.06 194 ASP A O 1
ATOM 1656 N N . VAL A 1 195 ? 10.704 7.744 8.365 1.00 85.44 195 VAL A N 1
ATOM 1657 C CA . VAL A 1 195 ? 10.374 9.165 8.556 1.00 85.44 195 VAL A CA 1
ATOM 1658 C C . VAL A 1 195 ? 8.891 9.393 8.859 1.00 85.44 195 VAL A C 1
ATOM 1660 O O . VAL A 1 195 ? 8.521 10.466 9.328 1.00 85.44 195 VAL A O 1
ATOM 1663 N N . LYS A 1 196 ? 8.035 8.407 8.565 1.00 87.44 196 LYS A N 1
ATOM 1664 C CA . LYS A 1 196 ? 6.594 8.422 8.837 1.00 87.44 196 LYS A CA 1
ATOM 1665 C C . LYS A 1 196 ? 6.228 7.644 10.104 1.00 87.44 196 LYS A C 1
ATOM 1667 O O . LYS A 1 196 ? 5.043 7.492 10.387 1.00 87.44 196 LYS A O 1
ATOM 1672 N N . LYS A 1 197 ? 7.199 7.140 10.873 1.00 89.94 197 LYS A N 1
ATOM 1673 C CA . LYS A 1 197 ? 6.905 6.256 12.007 1.00 89.94 197 LYS A CA 1
ATOM 1674 C C . LYS A 1 197 ? 5.969 6.884 13.036 1.00 89.94 197 LYS A C 1
ATOM 1676 O O . LYS A 1 197 ? 5.054 6.205 13.472 1.00 89.94 197 LYS A O 1
ATOM 1681 N N . ASP A 1 198 ? 6.131 8.166 13.363 1.00 91.94 198 ASP A N 1
ATOM 1682 C CA . ASP A 1 198 ? 5.345 8.799 14.427 1.00 91.94 198 ASP A CA 1
ATOM 1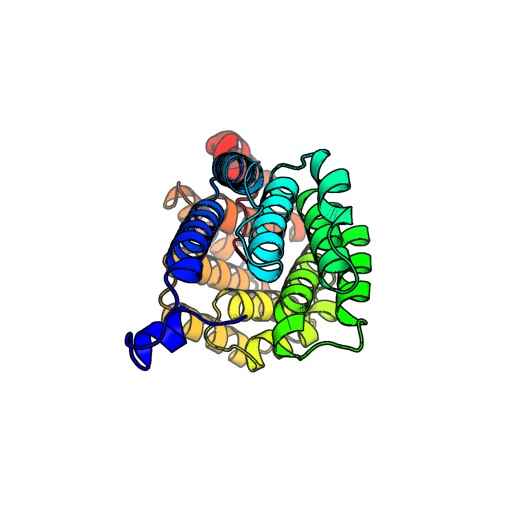683 C C . ASP A 1 198 ? 3.862 8.890 14.042 1.00 91.94 198 ASP A C 1
ATOM 1685 O O . ASP A 1 198 ? 2.985 8.560 14.844 1.00 91.94 198 ASP A O 1
ATOM 1689 N N . ILE A 1 199 ? 3.571 9.250 12.783 1.00 93.94 199 ILE A N 1
ATOM 1690 C CA . ILE A 1 199 ? 2.195 9.297 12.275 1.00 93.94 199 ILE A CA 1
ATOM 1691 C C . ILE A 1 199 ? 1.598 7.890 12.142 1.00 93.94 199 ILE A C 1
ATOM 1693 O O . ILE A 1 199 ? 0.428 7.691 12.476 1.00 93.94 199 ILE A O 1
ATOM 1697 N N . ILE A 1 200 ? 2.397 6.905 11.715 1.00 94.25 200 ILE A N 1
ATOM 1698 C CA . ILE A 1 200 ? 1.968 5.504 11.616 1.00 94.25 200 ILE A CA 1
ATOM 1699 C C . ILE A 1 200 ? 1.639 4.964 13.010 1.00 94.25 200 ILE A C 1
ATOM 1701 O O . ILE A 1 200 ? 0.507 4.557 13.247 1.00 94.25 200 ILE A O 1
ATOM 1705 N N . VAL A 1 201 ? 2.588 5.023 13.946 1.00 96.50 201 VAL A N 1
ATOM 1706 C CA . VAL A 1 201 ? 2.446 4.534 15.325 1.00 96.50 201 VAL A CA 1
ATOM 1707 C C . VAL A 1 201 ? 1.228 5.151 15.998 1.00 96.50 201 VAL A C 1
ATOM 1709 O O . VAL A 1 201 ? 0.381 4.407 16.484 1.00 96.50 201 VAL A O 1
ATOM 1712 N N . SER A 1 202 ? 1.084 6.479 15.957 1.00 97.25 202 SER A N 1
ATOM 1713 C CA . SER A 1 202 ? -0.036 7.162 16.620 1.00 97.25 202 SER A CA 1
ATOM 1714 C C . SER A 1 202 ? -1.390 6.751 16.026 1.00 97.25 202 SER A C 1
ATOM 1716 O O . SER A 1 202 ? -2.370 6.566 16.745 1.00 97.25 202 SER A O 1
ATOM 1718 N N . THR A 1 203 ? -1.445 6.525 14.709 1.00 97.62 203 THR A N 1
ATOM 1719 C CA . THR A 1 203 ? -2.655 6.013 14.047 1.00 97.62 203 THR A CA 1
ATOM 1720 C C . THR A 1 203 ? -2.963 4.577 14.477 1.00 97.62 203 THR A C 1
ATOM 1722 O O . THR A 1 203 ? -4.119 4.257 14.747 1.00 97.62 203 THR A O 1
ATOM 1725 N N . LEU A 1 204 ? -1.955 3.701 14.574 1.00 97.75 204 LEU A N 1
ATOM 1726 C CA . LEU A 1 204 ? -2.144 2.316 15.024 1.00 97.75 204 LEU A CA 1
ATOM 1727 C C . LEU A 1 204 ? -2.533 2.236 16.507 1.00 97.75 204 LEU A C 1
ATOM 1729 O O . LEU A 1 204 ? -3.321 1.371 16.885 1.00 97.75 204 LEU A O 1
ATOM 1733 N N . GLU A 1 205 ? -2.034 3.145 17.343 1.00 98.31 205 GLU A N 1
ATOM 1734 C CA . GLU A 1 205 ? -2.455 3.275 18.740 1.00 98.31 205 GLU A CA 1
ATOM 1735 C C . GLU A 1 205 ? -3.935 3.680 18.840 1.00 98.31 205 GLU A C 1
ATOM 1737 O O . GLU A 1 205 ? -4.679 3.071 19.612 1.00 98.31 205 GLU A O 1
ATOM 1742 N N . ALA A 1 206 ? -4.408 4.607 17.999 1.00 98.38 206 ALA A N 1
ATOM 1743 C CA . ALA A 1 206 ? -5.834 4.931 17.910 1.00 98.38 206 ALA A CA 1
ATOM 1744 C C . ALA A 1 206 ? -6.678 3.750 17.381 1.00 98.38 206 ALA A C 1
ATOM 1746 O O . ALA A 1 206 ? -7.755 3.466 17.914 1.00 98.38 206 ALA A O 1
ATOM 1747 N N . GLU A 1 207 ? -6.182 2.997 16.387 1.00 97.94 207 GLU A N 1
ATOM 1748 C CA . GLU A 1 207 ? -6.818 1.744 15.944 1.00 97.94 207 GLU A CA 1
ATOM 1749 C C . GLU A 1 207 ? -6.918 0.735 17.100 1.00 97.94 207 GLU A C 1
ATOM 1751 O O . GLU A 1 207 ? -7.963 0.108 17.289 1.00 97.94 207 GLU A O 1
ATOM 1756 N N . TYR A 1 208 ? -5.860 0.593 17.904 1.00 98.50 208 TYR A N 1
ATOM 1757 C CA . TYR A 1 208 ? -5.855 -0.277 19.076 1.00 98.50 208 TYR A CA 1
ATOM 1758 C C . TYR A 1 208 ? -6.919 0.159 20.095 1.00 98.50 208 TYR A C 1
ATOM 1760 O O . TYR A 1 208 ? -7.729 -0.676 20.506 1.00 98.50 208 TYR A O 1
ATOM 1768 N N . LYS A 1 209 ? -6.982 1.453 20.449 1.00 98.31 209 LYS A N 1
ATOM 1769 C CA . LYS A 1 209 ? -7.999 1.998 21.370 1.00 98.31 209 LYS A CA 1
ATOM 1770 C C . LYS A 1 209 ? -9.415 1.659 20.901 1.00 98.31 209 LYS A C 1
ATOM 1772 O O . LYS A 1 209 ? -10.226 1.151 21.677 1.00 98.31 209 LYS A O 1
ATOM 1777 N N . PHE A 1 210 ? -9.693 1.832 19.609 1.00 98.19 210 PHE A N 1
ATOM 1778 C CA . PHE A 1 210 ? -11.004 1.527 19.042 1.00 98.19 210 PHE A CA 1
ATOM 1779 C C . PHE A 1 210 ? -11.332 0.025 19.036 1.00 98.19 210 PHE A C 1
ATOM 1781 O O . PHE A 1 210 ? -12.379 -0.385 19.540 1.00 98.19 210 PHE A O 1
ATOM 1788 N N . PHE A 1 211 ? -10.468 -0.804 18.443 1.00 97.19 211 PHE A N 1
ATOM 1789 C CA . PHE A 1 211 ? -10.769 -2.217 18.182 1.00 97.19 211 PHE A CA 1
ATOM 1790 C C . PHE A 1 211 ? -10.558 -3.127 19.398 1.00 97.19 211 PHE A C 1
ATOM 1792 O O . PHE A 1 211 ? -11.202 -4.174 19.489 1.00 97.19 211 PHE A O 1
ATOM 1799 N N . ILE A 1 212 ? -9.649 -2.768 20.309 1.00 97.88 212 ILE A N 1
ATOM 1800 C CA . ILE A 1 212 ? -9.228 -3.626 21.424 1.00 97.88 212 ILE A CA 1
ATOM 1801 C C . ILE A 1 212 ? -9.756 -3.140 22.768 1.00 97.88 212 ILE A C 1
ATOM 1803 O O . ILE A 1 212 ? -10.167 -3.976 23.582 1.00 97.88 212 ILE A O 1
ATOM 1807 N N . ASP A 1 213 ? -9.734 -1.828 23.001 1.00 97.25 213 ASP A N 1
ATOM 1808 C CA . ASP A 1 213 ? -10.185 -1.238 24.266 1.00 97.25 213 ASP A CA 1
ATOM 1809 C C . ASP A 1 213 ? -11.652 -0.782 24.194 1.00 97.25 213 ASP A C 1
ATOM 1811 O O . ASP A 1 213 ? -12.314 -0.654 25.221 1.00 97.25 213 ASP A O 1
ATOM 1815 N N . GLY A 1 214 ? -12.197 -0.629 22.981 1.00 96.50 214 GLY A N 1
ATOM 1816 C CA . GLY A 1 214 ? -13.578 -0.201 22.752 1.00 96.50 214 GLY A CA 1
ATOM 1817 C C . GLY A 1 214 ? -13.795 1.299 22.957 1.00 96.50 214 GLY A C 1
ATOM 1818 O O . GLY A 1 214 ? -14.946 1.742 22.990 1.00 96.50 214 GLY A O 1
ATOM 1819 N N . ASP A 1 215 ? -12.714 2.072 23.068 1.00 97.81 215 ASP A N 1
ATOM 1820 C CA . ASP A 1 215 ? -12.735 3.503 23.353 1.00 97.81 215 ASP A CA 1
ATOM 1821 C C . ASP A 1 215 ? -12.844 4.311 22.057 1.00 97.81 215 ASP A C 1
ATOM 1823 O O . ASP A 1 215 ? -11.863 4.765 21.467 1.00 97.81 215 ASP A O 1
ATOM 1827 N N . PHE A 1 216 ? -14.077 4.424 21.564 1.00 97.56 216 PHE A N 1
ATOM 1828 C CA . PHE A 1 216 ? -14.377 5.208 20.370 1.00 97.56 216 PHE A CA 1
ATOM 1829 C C . PHE A 1 216 ? -14.137 6.719 20.560 1.00 97.56 216 PHE A C 1
ATOM 1831 O O . PHE A 1 216 ? -13.504 7.300 19.678 1.00 97.56 216 PHE A O 1
ATOM 1838 N N . PRO A 1 217 ? -14.577 7.366 21.661 1.00 97.75 217 PRO A N 1
ATOM 1839 C CA . PRO A 1 217 ? -14.341 8.795 21.864 1.00 97.75 217 PRO A CA 1
ATOM 1840 C C . PRO A 1 217 ? -12.859 9.178 21.859 1.00 97.75 217 PRO A C 1
ATOM 1842 O O . PRO A 1 217 ? -12.493 10.124 21.160 1.00 97.75 217 PRO A O 1
ATOM 1845 N N . GLU A 1 218 ? -12.006 8.438 22.577 1.00 98.06 218 GLU A N 1
ATOM 1846 C CA . GLU A 1 218 ? -10.580 8.774 22.637 1.00 98.06 218 GLU A CA 1
ATOM 1847 C C . GLU A 1 218 ? -9.886 8.489 21.300 1.00 98.06 218 GLU A C 1
ATOM 1849 O O . GLU A 1 218 ? -9.116 9.320 20.828 1.00 98.06 218 GLU A O 1
ATOM 1854 N N . ALA A 1 219 ? -10.221 7.382 20.623 1.00 98.19 219 ALA A N 1
ATOM 1855 C CA . ALA A 1 219 ? -9.675 7.091 19.295 1.00 98.19 219 ALA A CA 1
ATOM 1856 C C . ALA A 1 219 ? -10.024 8.181 18.265 1.00 98.19 219 ALA A C 1
ATOM 1858 O O . ALA A 1 219 ? -9.174 8.577 17.469 1.00 98.19 219 ALA A O 1
ATOM 1859 N N . VAL A 1 220 ? -11.263 8.691 18.277 1.00 98.00 220 VAL A N 1
ATOM 1860 C CA . VAL A 1 220 ? -11.670 9.799 17.397 1.00 98.00 220 VAL A CA 1
ATOM 1861 C C . VAL A 1 220 ? -10.906 11.072 17.739 1.00 98.00 220 VAL A C 1
ATOM 1863 O O . VAL A 1 220 ? -10.407 11.735 16.831 1.00 98.00 220 VAL A O 1
ATOM 1866 N N . LYS A 1 221 ? -10.806 11.414 19.025 1.00 97.81 221 LYS A N 1
ATOM 1867 C CA . LYS A 1 221 ? -10.072 12.595 19.484 1.00 97.81 221 LYS A CA 1
ATOM 1868 C C . LYS A 1 221 ? -8.613 12.555 19.017 1.00 97.81 221 LYS A C 1
ATOM 1870 O O . LYS A 1 221 ? -8.186 13.491 18.346 1.00 97.81 221 LYS A O 1
ATOM 1875 N N . ASP A 1 222 ? -7.904 11.454 19.269 1.00 98.06 222 ASP A N 1
ATOM 1876 C CA . ASP A 1 222 ? -6.508 11.282 18.848 1.00 98.06 222 ASP A CA 1
ATOM 1877 C C . ASP A 1 222 ? -6.346 11.440 17.332 1.00 98.06 222 ASP A C 1
ATOM 1879 O O . ASP A 1 222 ? -5.469 12.160 16.860 1.00 98.06 222 ASP A O 1
ATOM 1883 N N . LEU A 1 223 ? -7.204 10.782 16.542 1.00 98.06 223 LEU A N 1
ATOM 1884 C CA . LEU A 1 223 ? -7.117 10.840 15.082 1.00 98.06 223 LEU A CA 1
ATOM 1885 C C . LEU A 1 223 ? -7.368 12.252 14.557 1.00 98.06 223 LEU A C 1
ATOM 1887 O O . LEU A 1 223 ? -6.689 12.678 13.625 1.00 98.06 223 LEU A O 1
ATOM 1891 N N . ARG A 1 224 ? -8.308 12.994 15.150 1.00 97.12 224 ARG A N 1
ATOM 1892 C CA . ARG A 1 224 ? -8.578 14.387 14.770 1.00 97.12 224 ARG A CA 1
ATOM 1893 C C . ARG A 1 224 ? -7.392 15.293 15.097 1.00 97.12 224 ARG A C 1
ATOM 1895 O O . ARG A 1 224 ? -6.945 16.029 14.221 1.00 97.12 224 ARG A O 1
ATOM 1902 N N . GLU A 1 225 ? -6.815 15.162 16.290 1.00 96.56 225 GLU A N 1
ATOM 1903 C CA . GLU A 1 225 ? -5.599 15.890 16.677 1.00 96.56 225 GLU A CA 1
ATOM 1904 C C . GLU A 1 225 ? -4.418 15.578 15.737 1.00 96.56 225 GLU A C 1
ATOM 1906 O O . GLU A 1 225 ? -3.694 16.487 15.315 1.00 96.56 225 GLU A O 1
ATOM 1911 N N . LEU A 1 226 ? -4.249 14.312 15.334 1.00 95.94 226 LEU A N 1
ATOM 1912 C CA . LEU A 1 226 ? -3.225 13.901 14.366 1.00 95.94 226 LEU A CA 1
ATOM 1913 C C . LEU A 1 226 ? -3.441 14.525 12.982 1.00 95.94 226 LEU A C 1
ATOM 1915 O O . LEU A 1 226 ? -2.473 14.979 12.369 1.00 95.94 226 LEU A O 1
ATOM 1919 N N . ILE A 1 227 ? -4.683 14.567 12.492 1.00 95.69 227 ILE A N 1
ATOM 1920 C CA . ILE A 1 227 ? -5.037 15.178 11.199 1.00 95.69 227 ILE A CA 1
ATOM 1921 C C . ILE A 1 227 ? -4.741 16.683 11.216 1.00 95.69 227 ILE A C 1
ATOM 1923 O O . ILE A 1 227 ? -4.149 17.216 10.273 1.00 95.69 227 ILE A O 1
ATOM 1927 N N . ASP A 1 228 ? -5.097 17.382 12.289 1.00 93.44 228 ASP A N 1
ATOM 1928 C CA . ASP A 1 228 ? -4.882 18.827 12.374 1.00 93.44 228 ASP A CA 1
ATOM 1929 C C . ASP A 1 228 ? -3.390 19.182 12.453 1.00 93.44 228 ASP A C 1
ATOM 1931 O O . ASP A 1 228 ? -2.926 20.094 11.761 1.00 93.44 228 ASP A O 1
ATOM 1935 N N . SER A 1 229 ? -2.619 18.414 13.228 1.00 92.94 229 SER A N 1
ATOM 1936 C CA . SER A 1 229 ? -1.194 18.666 13.483 1.00 92.94 229 SER A CA 1
ATOM 1937 C C . SER A 1 229 ? -0.235 18.170 12.391 1.00 92.94 229 SER A C 1
ATOM 1939 O O . SER A 1 229 ? 0.924 18.585 12.380 1.00 92.94 229 SER A O 1
ATOM 1941 N N . ASN A 1 230 ? -0.689 17.343 11.437 1.00 89.69 230 ASN A N 1
ATOM 1942 C CA . ASN A 1 230 ? 0.173 16.756 10.397 1.00 89.69 230 ASN A CA 1
ATOM 1943 C C . ASN A 1 230 ? -0.305 17.037 8.958 1.00 89.69 230 ASN A C 1
ATOM 1945 O O . ASN A 1 230 ? -0.638 16.093 8.234 1.00 89.69 230 ASN A O 1
ATOM 1949 N N . PRO A 1 231 ? -0.257 18.298 8.470 1.00 88.00 231 PRO A N 1
ATOM 1950 C CA . PRO A 1 231 ? -0.737 18.672 7.134 1.00 88.00 231 PRO A CA 1
ATOM 1951 C C . PRO A 1 231 ? -0.210 17.799 5.989 1.00 88.00 231 PRO A C 1
ATOM 1953 O O . PRO A 1 231 ? -0.947 17.454 5.074 1.00 88.00 231 PRO A O 1
ATOM 1956 N N . LYS A 1 232 ? 1.060 17.383 6.060 1.00 85.94 232 LYS A N 1
ATOM 1957 C CA . LYS A 1 232 ? 1.705 16.580 5.011 1.00 85.94 232 LYS A CA 1
ATOM 1958 C C . LYS A 1 232 ? 1.155 15.151 4.898 1.00 85.94 232 LYS A C 1
ATOM 1960 O O . LYS A 1 232 ? 1.273 14.542 3.840 1.00 85.94 232 LYS A O 1
ATOM 1965 N N . TYR A 1 233 ? 0.604 14.597 5.977 1.00 88.31 233 TYR A N 1
ATOM 1966 C CA . TYR A 1 233 ? 0.232 13.180 6.057 1.00 88.31 233 TYR A CA 1
ATOM 1967 C C . TYR A 1 233 ? -1.211 12.960 6.524 1.00 88.31 233 TYR A C 1
ATOM 1969 O O . TYR A 1 233 ? -1.540 11.855 6.944 1.00 88.31 233 TYR A O 1
ATOM 1977 N N . ARG A 1 234 ? -2.081 13.977 6.417 1.00 92.06 234 ARG A N 1
ATOM 1978 C CA . ARG A 1 234 ? -3.481 13.954 6.891 1.00 92.06 234 ARG A CA 1
ATOM 1979 C C . ARG A 1 234 ? -4.291 12.768 6.406 1.00 92.06 234 ARG A C 1
ATOM 1981 O O . ARG A 1 234 ? -5.065 12.208 7.179 1.00 92.06 234 ARG A O 1
ATOM 1988 N N . TYR A 1 235 ? -4.100 12.386 5.143 1.00 90.94 235 TYR A N 1
ATOM 1989 C CA . TYR A 1 235 ? -4.818 11.276 4.527 1.00 90.94 235 TYR A CA 1
ATOM 1990 C C . TYR A 1 235 ? -4.778 10.006 5.387 1.00 90.94 235 TYR A C 1
ATOM 1992 O O . TYR A 1 235 ? -5.780 9.307 5.530 1.00 90.94 235 TYR A O 1
ATOM 2000 N N . TYR A 1 236 ? -3.615 9.708 5.972 1.00 91.12 236 TYR A N 1
ATOM 2001 C CA . TYR A 1 236 ? -3.365 8.443 6.646 1.00 91.12 236 TYR A CA 1
ATOM 2002 C C . TYR A 1 236 ? -4.231 8.243 7.911 1.00 91.12 236 TYR A C 1
ATOM 2004 O O . TYR A 1 236 ? -5.028 7.301 7.915 1.00 91.12 236 TYR A O 1
ATOM 2012 N N . PRO A 1 237 ? -4.183 9.115 8.943 1.00 95.31 237 PRO A N 1
ATOM 2013 C CA . PRO A 1 237 ? -5.101 9.032 10.081 1.00 95.31 237 PRO A CA 1
ATOM 2014 C C . PRO A 1 237 ? -6.559 9.307 9.686 1.00 95.31 237 PRO A C 1
ATOM 2016 O O . PRO A 1 237 ? -7.464 8.705 10.264 1.00 95.31 237 PRO A O 1
ATOM 2019 N N . PHE A 1 238 ? -6.820 10.145 8.673 1.00 95.81 238 PHE A N 1
ATOM 2020 C CA . PHE A 1 238 ? -8.188 10.388 8.206 1.00 95.81 238 PHE A CA 1
ATOM 2021 C C . PHE A 1 238 ? -8.858 9.115 7.678 1.00 95.81 238 PHE A C 1
ATOM 2023 O O . PHE A 1 238 ? -10.009 8.844 8.009 1.00 95.81 238 PHE A O 1
ATOM 2030 N N . LYS A 1 239 ? -8.149 8.301 6.891 1.00 93.69 239 LYS A N 1
ATOM 2031 C CA . LYS A 1 239 ? -8.666 7.023 6.381 1.00 93.69 239 LYS A CA 1
ATOM 2032 C C . LYS A 1 239 ? -9.079 6.085 7.516 1.00 93.69 239 LYS A C 1
ATOM 2034 O O . LYS A 1 239 ? -10.119 5.436 7.419 1.00 93.69 239 LYS A O 1
ATOM 2039 N N . THR A 1 240 ? -8.293 6.038 8.591 1.00 95.44 240 THR A N 1
ATOM 2040 C CA . THR A 1 240 ? -8.642 5.284 9.800 1.00 95.44 240 THR A CA 1
ATOM 2041 C C . THR A 1 240 ? -9.871 5.875 10.489 1.00 95.44 240 THR A C 1
ATOM 2043 O O . THR A 1 240 ? -10.787 5.127 10.828 1.00 95.44 240 THR A O 1
ATOM 2046 N N . LEU A 1 241 ? -9.930 7.202 10.651 1.00 97.12 241 LEU A N 1
ATOM 2047 C CA . LEU A 1 241 ? -11.077 7.891 11.248 1.00 97.12 241 LEU A CA 1
A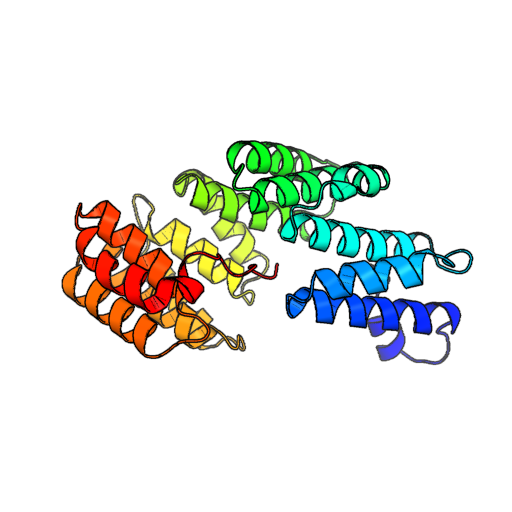TOM 2048 C C . LEU A 1 241 ? -12.372 7.594 10.477 1.00 97.12 241 LEU A C 1
ATOM 2050 O O . LEU A 1 241 ? -13.376 7.201 11.067 1.00 97.12 241 LEU A O 1
ATOM 2054 N N . ASP A 1 242 ? -12.329 7.709 9.152 1.00 95.31 242 ASP A N 1
ATOM 2055 C CA . ASP A 1 242 ? -13.450 7.409 8.265 1.00 95.31 242 ASP A CA 1
ATOM 2056 C C . ASP A 1 242 ? -13.916 5.949 8.401 1.00 95.31 242 ASP A C 1
ATOM 2058 O O . ASP A 1 242 ? -15.118 5.684 8.463 1.00 95.31 242 ASP A O 1
ATOM 2062 N N . GLU A 1 243 ? -12.990 4.989 8.513 1.00 94.50 243 GLU A N 1
ATOM 2063 C CA . GLU A 1 243 ? -13.327 3.580 8.746 1.00 94.50 243 GLU A CA 1
ATOM 2064 C C . GLU A 1 243 ? -14.052 3.369 10.085 1.00 94.50 243 GLU A C 1
ATOM 2066 O O . GLU A 1 243 ? -15.100 2.714 10.120 1.00 94.50 243 GLU A O 1
ATOM 2071 N N . ILE A 1 244 ? -13.511 3.894 11.191 1.00 96.38 244 ILE A N 1
ATOM 2072 C CA . ILE A 1 244 ? -14.085 3.658 12.524 1.00 96.38 244 ILE A CA 1
ATOM 2073 C C . ILE A 1 244 ? -15.427 4.378 12.700 1.00 96.38 244 ILE A C 1
ATOM 2075 O O . ILE A 1 244 ? -16.347 3.804 13.285 1.00 96.38 244 ILE A O 1
ATOM 2079 N N . CYS A 1 245 ? -15.580 5.577 12.126 1.00 96.62 245 CYS A N 1
ATOM 2080 C CA . CYS A 1 245 ? -16.840 6.317 12.103 1.00 96.62 245 CYS A CA 1
ATOM 2081 C C . CYS A 1 245 ? -17.905 5.564 11.300 1.00 96.62 245 CYS A C 1
ATOM 2083 O O . CYS A 1 245 ? -19.019 5.392 11.788 1.00 96.62 245 CYS A O 1
ATOM 2085 N N . LYS A 1 246 ? -17.563 5.012 10.126 1.00 94.81 246 LYS A N 1
ATOM 2086 C CA . LYS A 1 246 ? -18.475 4.143 9.357 1.00 94.81 246 LYS A CA 1
ATOM 2087 C C . LYS A 1 246 ? -18.911 2.909 10.144 1.00 94.81 246 LYS A C 1
ATOM 2089 O O . LYS A 1 246 ? -20.074 2.540 10.094 1.00 94.81 246 LYS A O 1
ATOM 2094 N N . LYS A 1 247 ? -18.003 2.275 10.893 1.00 94.25 247 LYS A N 1
ATOM 2095 C CA . LYS A 1 247 ? -18.329 1.105 11.734 1.00 94.25 247 LYS A CA 1
ATOM 2096 C C . LYS A 1 247 ? -19.262 1.425 12.907 1.00 94.25 247 LYS A C 1
ATOM 2098 O O . LYS A 1 247 ? -19.829 0.496 13.479 1.00 94.25 247 LYS A O 1
ATOM 2103 N N . ARG A 1 248 ? -19.368 2.695 13.300 1.00 95.56 248 ARG A N 1
ATOM 2104 C CA . ARG A 1 248 ? -20.233 3.185 14.383 1.00 95.56 248 ARG A CA 1
ATOM 2105 C C . ARG A 1 248 ? -21.450 3.960 13.877 1.00 95.56 248 ARG A C 1
ATOM 2107 O O . ARG A 1 248 ? -22.142 4.542 14.702 1.00 95.56 248 ARG A O 1
ATOM 2114 N N . ASP A 1 249 ? -21.687 3.973 12.563 1.00 94.62 249 ASP A N 1
ATOM 2115 C CA . ASP A 1 249 ? -22.737 4.771 11.920 1.00 94.62 249 ASP A CA 1
ATOM 2116 C C . ASP A 1 249 ? -22.665 6.272 12.283 1.00 94.62 249 ASP A C 1
ATOM 2118 O O . ASP A 1 249 ? -23.687 6.932 12.421 1.00 94.62 249 ASP A O 1
ATOM 2122 N N . ALA A 1 250 ? -21.441 6.802 12.431 1.00 95.06 250 ALA A N 1
ATOM 2123 C CA . ALA A 1 250 ? -21.138 8.164 12.890 1.00 95.06 250 ALA A CA 1
ATOM 2124 C C . ALA A 1 250 ? -20.326 8.969 11.849 1.00 95.06 250 ALA A C 1
ATOM 2126 O O . ALA A 1 250 ? -19.317 9.611 12.157 1.00 95.06 250 ALA A O 1
ATOM 2127 N N . ILE A 1 251 ? -20.694 8.857 10.568 1.00 91.56 251 ILE A N 1
ATOM 2128 C CA . ILE A 1 251 ? -19.936 9.413 9.427 1.00 91.56 251 ILE A CA 1
ATOM 2129 C C . ILE A 1 251 ? -19.906 10.949 9.458 1.00 91.56 251 ILE A C 1
ATOM 2131 O O . ILE A 1 251 ? -18.933 11.562 9.009 1.00 91.56 251 ILE A O 1
ATOM 2135 N N . GLU A 1 252 ? -20.933 11.576 10.029 1.00 92.56 252 GLU A N 1
ATOM 2136 C CA . GLU A 1 252 ? -21.040 13.021 10.229 1.00 92.56 252 GLU A CA 1
ATOM 2137 C C . GLU A 1 252 ? -19.856 13.608 11.008 1.00 92.56 252 GLU A C 1
ATOM 2139 O O . GLU A 1 252 ? -19.460 14.740 10.738 1.00 92.56 252 GLU A O 1
ATOM 2144 N N . MET A 1 253 ? -19.205 12.816 11.871 1.00 91.69 253 MET A N 1
ATOM 2145 C CA . MET A 1 253 ? -18.003 13.218 12.615 1.00 91.69 253 MET A CA 1
ATOM 2146 C C . MET A 1 253 ? -16.770 13.463 11.730 1.00 91.69 253 MET A C 1
ATOM 2148 O O . MET A 1 253 ? -15.729 13.871 12.240 1.00 91.69 253 MET A O 1
ATOM 2152 N N . THR A 1 254 ? -16.851 13.177 10.428 1.00 92.88 254 THR A N 1
ATOM 2153 C CA . THR A 1 254 ? -15.760 13.397 9.462 1.00 92.88 254 THR A CA 1
ATOM 2154 C C . THR A 1 254 ? -16.083 14.463 8.419 1.00 92.88 254 THR A C 1
ATOM 2156 O O . THR A 1 254 ? -15.226 14.786 7.594 1.00 92.88 254 THR A O 1
ATOM 2159 N N . HIS A 1 255 ? -17.311 14.992 8.415 1.00 91.62 255 HIS A N 1
ATOM 2160 C CA . HIS A 1 255 ? -17.795 15.872 7.354 1.00 91.62 255 HIS A CA 1
ATOM 2161 C C . HIS A 1 255 ? -17.007 17.182 7.291 1.00 91.62 255 HIS A C 1
ATOM 2163 O O . HIS A 1 255 ? -16.511 17.554 6.231 1.00 91.62 255 HIS A O 1
ATOM 2169 N N . ASP A 1 256 ? -16.809 17.811 8.443 1.00 92.81 256 ASP A N 1
ATOM 2170 C CA . ASP A 1 256 ? -16.068 19.059 8.583 1.00 92.81 256 ASP A CA 1
ATOM 2171 C C . ASP A 1 256 ? -14.608 18.932 8.116 1.00 92.81 256 ASP A C 1
ATOM 2173 O O . ASP A 1 256 ? -14.094 19.803 7.416 1.00 92.81 256 ASP A O 1
ATOM 2177 N N . LEU A 1 257 ? -13.957 17.805 8.419 1.00 92.75 257 LEU A N 1
ATOM 2178 C CA . LEU A 1 257 ? -12.590 17.528 7.971 1.00 92.75 257 LEU A CA 1
ATOM 2179 C C . LEU A 1 257 ? -12.502 17.347 6.453 1.00 92.75 257 LEU A C 1
ATOM 2181 O O . LEU A 1 257 ? -11.557 17.833 5.833 1.00 92.75 257 LEU A O 1
ATOM 2185 N N . ARG A 1 258 ? -13.486 16.674 5.840 1.00 89.75 258 ARG A N 1
ATOM 2186 C CA . ARG A 1 258 ? -13.553 16.513 4.377 1.00 89.75 258 ARG A CA 1
ATOM 2187 C C . ARG A 1 258 ? -13.738 17.850 3.673 1.00 89.75 258 ARG A C 1
ATOM 2189 O O . ARG A 1 258 ? -13.154 18.057 2.615 1.00 89.75 258 ARG A O 1
ATOM 2196 N N . GLU A 1 259 ? -14.536 18.747 4.243 1.00 89.81 259 GLU A N 1
ATOM 2197 C CA . GLU A 1 259 ? -14.712 20.093 3.698 1.00 89.81 259 GLU A CA 1
ATOM 2198 C C . GLU A 1 259 ? -13.434 20.925 3.845 1.00 89.81 259 GLU A C 1
ATOM 2200 O O . GLU A 1 259 ? -12.984 21.547 2.881 1.00 89.81 259 GLU A O 1
ATOM 2205 N N . MET A 1 260 ? -12.813 20.888 5.0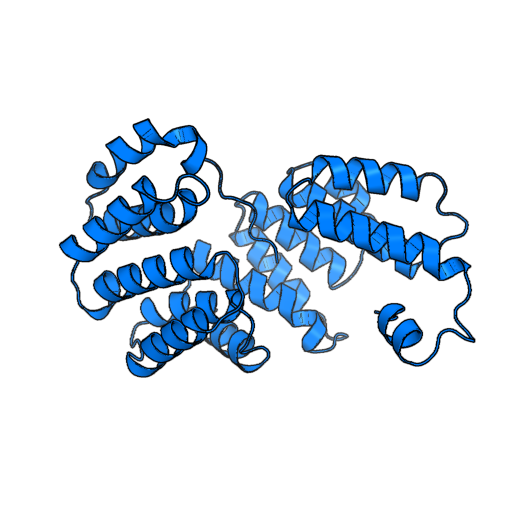26 1.00 91.25 260 MET A N 1
ATOM 2206 C CA . MET A 1 260 ? -11.646 21.708 5.351 1.00 91.25 260 MET A CA 1
ATOM 2207 C C . MET A 1 260 ? -10.376 21.263 4.616 1.00 91.25 260 MET A C 1
ATOM 2209 O O . MET A 1 260 ? -9.611 22.099 4.133 1.00 91.25 260 MET A O 1
ATOM 2213 N N . TYR A 1 261 ? -10.156 19.952 4.505 1.00 91.06 261 TYR A N 1
ATOM 2214 C CA . TYR A 1 261 ? -8.917 19.359 3.993 1.00 91.06 261 TYR A CA 1
ATOM 2215 C C . TYR A 1 261 ? -9.141 18.522 2.735 1.00 91.06 261 TYR A C 1
ATOM 2217 O O . TYR A 1 261 ? -8.388 17.592 2.458 1.00 91.06 261 TYR A O 1
ATOM 2225 N N . ARG A 1 262 ? -10.158 18.871 1.939 1.00 86.12 262 ARG A N 1
ATOM 2226 C CA . ARG A 1 262 ? -10.554 18.149 0.722 1.00 86.12 262 ARG A CA 1
ATOM 2227 C C . ARG A 1 262 ? -9.376 17.747 -0.171 1.00 86.12 262 ARG A C 1
ATOM 2229 O O . ARG A 1 262 ? -9.285 16.601 -0.596 1.00 86.12 262 ARG A O 1
ATOM 2236 N N . LYS A 1 263 ? -8.455 18.685 -0.420 1.00 84.06 263 LYS A N 1
ATOM 2237 C CA . LYS A 1 263 ? -7.270 18.460 -1.266 1.00 84.06 263 LYS A CA 1
ATOM 2238 C C . LYS A 1 263 ? -6.311 17.410 -0.699 1.00 84.06 263 LYS A C 1
ATOM 2240 O O . LYS A 1 263 ? -5.675 16.712 -1.473 1.00 84.06 263 LYS A O 1
ATOM 2245 N N . ASP A 1 264 ? -6.229 17.296 0.622 1.00 82.25 264 ASP A N 1
ATOM 2246 C CA . ASP A 1 264 ? -5.282 16.414 1.309 1.00 82.25 264 ASP A CA 1
ATOM 2247 C C . ASP A 1 264 ? -5.871 15.010 1.550 1.00 82.25 264 ASP A C 1
ATOM 2249 O O . ASP A 1 264 ? -5.141 14.085 1.896 1.00 82.25 264 ASP A O 1
ATOM 2253 N N . ILE A 1 265 ? -7.196 14.860 1.432 1.00 83.06 265 ILE A N 1
ATOM 2254 C CA . ILE A 1 265 ? -7.949 13.660 1.829 1.00 83.06 265 ILE A CA 1
ATOM 2255 C C . ILE A 1 265 ? -8.522 12.886 0.628 1.00 83.06 265 ILE A C 1
ATOM 2257 O O . ILE A 1 265 ? -8.664 11.664 0.704 1.00 83.06 265 ILE A O 1
ATOM 2261 N N . ASP A 1 266 ? -8.859 13.558 -0.475 1.00 73.75 266 ASP A N 1
ATOM 2262 C CA . ASP A 1 266 ? -9.501 12.903 -1.626 1.00 73.75 266 ASP A CA 1
ATOM 2263 C C . ASP A 1 266 ? -8.510 12.084 -2.488 1.00 73.75 266 ASP A C 1
ATOM 2265 O O . ASP A 1 266 ? -8.924 11.176 -3.219 1.00 73.75 266 ASP A O 1
ATOM 2269 N N . GLU A 1 267 ? -7.204 12.342 -2.369 1.00 64.81 267 GLU A N 1
ATOM 2270 C CA . GLU A 1 267 ? -6.139 11.635 -3.089 1.00 64.81 267 GLU A CA 1
ATOM 2271 C C . GLU A 1 267 ? -5.369 10.711 -2.130 1.00 64.81 267 GLU A C 1
ATOM 2273 O O . GLU A 1 267 ? -4.675 11.169 -1.226 1.00 64.81 267 GLU A O 1
ATOM 2278 N N . GLU A 1 268 ? -5.505 9.388 -2.307 1.00 68.38 268 GLU A N 1
ATOM 2279 C CA . GLU A 1 268 ? -4.673 8.421 -1.577 1.00 68.38 268 GLU A CA 1
ATOM 2280 C C . GLU A 1 268 ? -3.224 8.599 -2.046 1.00 68.38 268 GLU A C 1
ATOM 2282 O O . GLU A 1 268 ? -2.964 8.378 -3.230 1.00 68.38 268 GLU A O 1
ATOM 2287 N N . PRO A 1 269 ? -2.285 9.001 -1.169 1.00 63.88 269 PRO A N 1
ATOM 2288 C CA . PRO A 1 269 ? -0.897 9.136 -1.559 1.00 63.88 269 PRO A CA 1
ATOM 2289 C C . PRO A 1 269 ? -0.368 7.763 -1.958 1.00 63.88 269 PRO A C 1
ATOM 2291 O O . PRO A 1 269 ? -0.665 6.759 -1.304 1.00 63.88 269 PRO A O 1
ATOM 2294 N N . ASP A 1 270 ? 0.440 7.722 -3.014 1.00 59.16 270 ASP A N 1
ATOM 2295 C CA . ASP A 1 270 ? 1.038 6.477 -3.472 1.00 59.16 270 ASP A CA 1
ATOM 2296 C C . ASP A 1 270 ? 1.909 5.869 -2.363 1.00 59.16 270 ASP A C 1
ATOM 2298 O O . ASP A 1 270 ? 2.967 6.387 -1.990 1.00 59.16 270 ASP A O 1
ATOM 2302 N N . GLU A 1 271 ? 1.460 4.740 -1.816 1.00 52.62 271 GLU A N 1
ATOM 2303 C CA . GLU A 1 271 ? 2.260 3.918 -0.914 1.00 52.62 271 GLU A CA 1
ATOM 2304 C C . GLU A 1 271 ? 3.454 3.379 -1.725 1.00 52.62 271 GLU A C 1
ATOM 2306 O O . GLU A 1 271 ? 3.301 2.614 -2.681 1.00 52.62 271 GLU A O 1
ATOM 2311 N N . ALA A 1 272 ? 4.664 3.850 -1.420 1.00 41.06 272 ALA A N 1
ATOM 2312 C CA . ALA A 1 272 ? 5.877 3.373 -2.072 1.00 41.06 272 ALA A CA 1
ATOM 2313 C C . ALA A 1 272 ? 6.222 1.965 -1.564 1.00 41.06 272 ALA A C 1
ATOM 2315 O O . ALA A 1 272 ? 6.638 1.810 -0.418 1.00 41.06 272 ALA A O 1
ATOM 2316 N N . VAL A 1 273 ? 6.060 0.967 -2.439 1.00 39.66 273 VAL A N 1
ATOM 2317 C CA . VAL A 1 273 ? 6.374 -0.458 -2.209 1.00 39.66 273 VAL A CA 1
ATOM 2318 C C . VAL A 1 273 ? 7.744 -0.823 -2.777 1.00 39.66 273 VAL A C 1
ATOM 2320 O O . VAL A 1 273 ? 8.049 -0.431 -3.930 1.00 39.66 273 VAL A O 1
#